Protein AF-A0AAV7K7S3-F1 (afdb_monomer_lite)

InterPro domains:
  IPR000192 Aminotransferase class V domain [PF00266] (40-159)
  IPR015421 Pyridoxal phosphate-dependent transferase, major domain [G3DSA:3.40.640.10] (51-167)
  IPR015424 Pyridoxal phosphate-dependent transferase [SSF53383] (38-154)
  IPR022278 Phosphoserine aminotransferase [PTHR43247] (36-155)

pLDDT: mean 73.62, std 26.6, range [23.86, 97.94]

Structure (mmCIF, N/CA/C/O backbone):
data_AF-A0AAV7K7S3-F1
#
_entry.id   AF-A0AAV7K7S3-F1
#
loop_
_atom_site.group_PDB
_atom_site.id
_atom_site.type_symbol
_atom_site.label_atom_id
_atom_site.label_alt_id
_atom_site.label_comp_id
_atom_site.label_asym_id
_atom_site.label_entity_id
_atom_site.label_seq_id
_atom_site.pdbx_PDB_ins_code
_atom_site.Cartn_x
_atom_site.Cartn_y
_atom_site.Cartn_z
_atom_site.occupancy
_atom_site.B_iso_or_equiv
_atom_site.auth_seq_id
_atom_site.auth_comp_id
_atom_site.auth_asym_id
_atom_site.auth_atom_id
_atom_site.pdbx_PDB_model_num
ATOM 1 N N . MET A 1 1 ? -2.311 -4.860 -52.197 1.00 30.02 1 MET A N 1
ATOM 2 C CA . MET A 1 1 ? -1.260 -3.848 -52.418 1.00 30.02 1 MET A CA 1
ATOM 3 C C . MET A 1 1 ? -1.910 -2.500 -52.158 1.00 30.02 1 MET A C 1
ATOM 5 O O . MET A 1 1 ? -2.857 -2.177 -52.853 1.00 30.02 1 MET A O 1
ATOM 9 N N . THR A 1 2 ? -1.487 -1.844 -51.077 1.00 29.75 2 THR A N 1
ATOM 10 C CA . THR A 1 2 ? -1.784 -0.453 -50.681 1.00 29.75 2 THR A CA 1
ATOM 11 C C . THR A 1 2 ? -3.257 -0.015 -50.657 1.00 29.75 2 THR A C 1
ATOM 13 O O . THR A 1 2 ? -3.821 0.340 -51.684 1.00 29.75 2 THR A O 1
ATOM 16 N N . LEU A 1 3 ? -3.839 0.100 -49.458 1.00 23.86 3 LEU A N 1
ATOM 17 C CA . LEU A 1 3 ? -4.908 1.070 -49.215 1.00 23.86 3 LEU A CA 1
ATOM 18 C C . LEU A 1 3 ? -4.499 1.974 -48.049 1.00 23.86 3 LEU A C 1
ATOM 20 O O . LEU A 1 3 ? -4.398 1.541 -46.904 1.00 23.86 3 LEU A O 1
ATOM 24 N N . PHE A 1 4 ? -4.222 3.231 -48.392 1.00 33.62 4 PHE A N 1
ATOM 25 C CA . PHE A 1 4 ? -4.277 4.367 -47.485 1.00 33.62 4 PHE A CA 1
ATOM 26 C C . PHE A 1 4 ? -5.702 4.458 -46.923 1.00 33.62 4 PHE A C 1
ATOM 28 O O . PHE A 1 4 ? -6.653 4.546 -47.697 1.00 33.62 4 PHE A O 1
ATOM 35 N N . ALA A 1 5 ? -5.844 4.479 -45.600 1.00 28.92 5 ALA A N 1
ATOM 36 C CA . ALA A 1 5 ? -7.056 4.935 -44.933 1.00 28.92 5 ALA A CA 1
ATOM 37 C C . ALA A 1 5 ? -6.681 6.051 -43.949 1.00 28.92 5 ALA A C 1
ATOM 39 O O . ALA A 1 5 ? -5.742 5.941 -43.163 1.00 28.92 5 ALA A O 1
ATOM 40 N N . ASN A 1 6 ? -7.395 7.155 -44.123 1.00 26.86 6 ASN A N 1
ATOM 41 C CA . ASN A 1 6 ? -7.236 8.486 -43.563 1.00 26.86 6 ASN A CA 1
ATOM 42 C C . 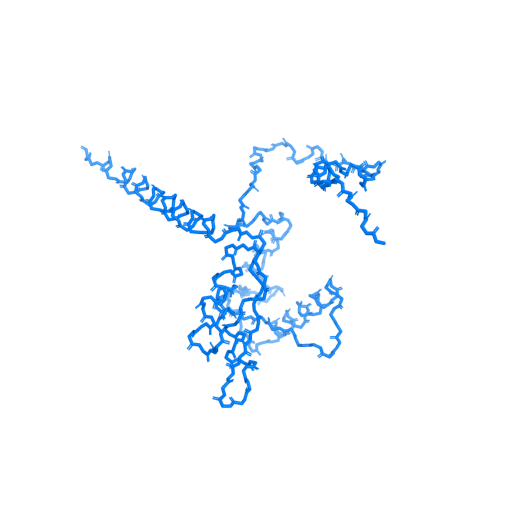ASN A 1 6 ? -7.095 8.547 -42.032 1.00 26.86 6 ASN A C 1
ATOM 44 O O . ASN A 1 6 ? -7.873 7.964 -41.284 1.00 26.86 6 ASN A O 1
ATOM 48 N N . LEU A 1 7 ? -6.177 9.403 -41.578 1.00 30.98 7 LEU A N 1
ATOM 49 C CA . LEU A 1 7 ? -5.911 9.799 -40.186 1.00 30.98 7 LEU A CA 1
ATOM 50 C C . LEU A 1 7 ? -7.001 10.710 -39.571 1.00 30.98 7 LEU A C 1
ATOM 52 O O . LEU A 1 7 ? -6.709 11.565 -38.736 1.00 30.98 7 LEU A O 1
ATOM 56 N N . THR A 1 8 ? -8.264 10.546 -39.961 1.00 31.08 8 THR A N 1
ATOM 57 C CA . THR A 1 8 ? -9.378 11.390 -39.486 1.00 31.08 8 THR A CA 1
ATOM 58 C C . THR A 1 8 ? -10.335 10.663 -38.533 1.00 31.08 8 THR A C 1
ATOM 60 O O . THR A 1 8 ? -11.070 11.328 -37.813 1.00 31.08 8 THR A O 1
ATOM 63 N N . GLU A 1 9 ? -10.264 9.332 -38.415 1.00 34.19 9 GLU A N 1
ATOM 64 C CA . GLU A 1 9 ? -11.184 8.549 -37.562 1.00 34.19 9 GLU A CA 1
ATOM 65 C C . GLU A 1 9 ? -10.732 8.366 -36.099 1.00 34.19 9 GLU A C 1
ATOM 67 O O . GLU A 1 9 ? -11.470 7.825 -35.283 1.00 34.19 9 GLU A O 1
ATOM 72 N N . ILE A 1 10 ? -9.560 8.873 -35.700 1.00 35.69 10 ILE A N 1
ATOM 73 C CA . ILE A 1 10 ? -9.069 8.743 -34.308 1.00 35.69 10 ILE A CA 1
ATOM 74 C C . ILE A 1 10 ? -9.461 9.958 -33.435 1.00 35.69 10 ILE A C 1
ATOM 76 O O . ILE A 1 10 ? -9.184 10.000 -32.238 1.00 35.69 10 ILE A O 1
ATOM 80 N N . ARG A 1 11 ? -10.159 10.958 -33.993 1.00 30.16 11 ARG A N 1
ATOM 81 C CA . ARG A 1 11 ? -10.491 12.203 -33.276 1.00 30.16 11 ARG A CA 1
ATOM 82 C C . ARG A 1 11 ? -11.848 12.242 -32.566 1.00 30.16 11 ARG A C 1
ATOM 84 O O . ARG A 1 11 ? -12.052 13.163 -31.782 1.00 30.16 11 ARG A O 1
ATOM 91 N N . GLU A 1 12 ? -12.720 11.249 -32.736 1.00 30.48 12 GLU A N 1
ATOM 92 C CA . GLU A 1 12 ? -14.018 11.210 -32.031 1.00 30.48 12 GLU A CA 1
ATOM 93 C C . GLU A 1 12 ? -14.074 10.246 -30.834 1.00 30.48 12 GLU A C 1
ATOM 95 O O . GLU A 1 12 ? -14.977 10.342 -30.005 1.00 30.48 12 GLU A O 1
ATOM 100 N N . TYR A 1 13 ? -13.065 9.394 -30.635 1.00 32.03 13 TYR A N 1
ATOM 101 C CA . TYR A 1 13 ? -13.095 8.390 -29.562 1.00 32.03 13 TYR A CA 1
ATOM 102 C C . TYR A 1 13 ? -12.765 8.924 -28.153 1.00 32.03 13 TYR A C 1
ATOM 104 O O . TYR A 1 13 ? -12.825 8.174 -27.181 1.00 32.03 13 TYR A O 1
ATOM 112 N N . ILE A 1 14 ? -12.422 10.213 -28.019 1.00 35.16 14 ILE A N 1
ATOM 113 C CA . ILE A 1 14 ? -12.027 10.832 -26.737 1.00 35.16 14 ILE A CA 1
ATOM 114 C C . ILE A 1 14 ? -13.106 11.776 -26.167 1.00 35.16 14 ILE A C 1
ATOM 116 O O . ILE A 1 14 ? -12.984 12.186 -25.018 1.00 35.16 14 ILE A O 1
ATOM 120 N N . PHE A 1 15 ? -14.203 12.073 -26.884 1.00 35.09 15 PHE A N 1
ATOM 121 C CA . PHE A 1 15 ? -15.193 13.050 -26.385 1.00 35.09 15 PHE A CA 1
ATOM 122 C C . PHE A 1 15 ? -16.681 12.690 -26.447 1.00 35.09 15 PHE A C 1
ATOM 124 O O . PHE A 1 15 ? -17.475 13.447 -25.894 1.00 35.09 15 PHE A O 1
ATOM 131 N N . CYS A 1 16 ? -17.106 11.556 -27.003 1.00 30.73 16 CYS A N 1
ATOM 132 C CA . CYS A 1 16 ? -18.522 11.178 -26.948 1.00 30.73 16 CYS A CA 1
ATOM 133 C C . CYS A 1 16 ? -18.705 9.670 -26.798 1.00 30.73 16 CYS A C 1
ATOM 135 O O . CYS A 1 16 ? -18.775 8.936 -27.775 1.00 30.73 16 CYS A O 1
ATOM 137 N N . ASN A 1 17 ? -18.861 9.211 -25.556 1.00 26.33 17 ASN A N 1
ATOM 138 C CA . ASN A 1 17 ? -19.619 7.991 -25.300 1.00 26.33 17 ASN A CA 1
ATOM 139 C C . ASN A 1 17 ? -20.585 8.224 -24.125 1.00 26.33 17 ASN A C 1
ATOM 141 O O . ASN A 1 17 ? -20.289 7.869 -22.983 1.00 26.33 17 ASN A O 1
ATOM 145 N N . PRO A 1 18 ? -21.739 8.872 -24.373 1.00 39.25 18 PRO A N 1
ATOM 146 C CA . PRO A 1 18 ? -22.813 8.994 -23.401 1.00 39.25 18 PRO A CA 1
ATOM 147 C C . PRO A 1 18 ? -23.640 7.701 -23.418 1.00 39.25 18 PRO A C 1
ATOM 149 O O . PRO A 1 18 ? -24.806 7.707 -23.796 1.00 39.25 18 PRO A O 1
ATOM 152 N N . ILE A 1 19 ? -23.038 6.561 -23.070 1.00 35.28 19 ILE A N 1
ATOM 153 C CA . ILE A 1 19 ? -23.761 5.285 -22.959 1.00 35.28 19 ILE A CA 1
ATOM 154 C C . ILE A 1 19 ? -23.307 4.541 -21.699 1.00 35.28 19 ILE A C 1
ATOM 156 O O . ILE A 1 19 ? -22.801 3.429 -21.732 1.00 35.28 19 ILE A O 1
ATOM 160 N N . TYR A 1 20 ? -23.558 5.159 -20.549 1.00 33.59 20 TYR A N 1
ATOM 161 C CA . TYR A 1 20 ? -24.224 4.438 -19.471 1.00 33.59 20 TYR A CA 1
ATOM 162 C C . TYR A 1 20 ? -25.562 5.139 -19.286 1.00 33.59 20 TYR A C 1
ATOM 164 O O . TYR A 1 20 ? -25.610 6.318 -18.937 1.00 33.59 20 TYR A O 1
ATOM 172 N N . LYS A 1 21 ? -26.657 4.435 -19.583 1.00 31.83 21 LYS A N 1
ATOM 173 C CA . LYS A 1 21 ? -28.009 4.866 -19.226 1.00 31.83 21 LYS A CA 1
ATOM 174 C C . LYS A 1 21 ? -28.057 5.065 -17.707 1.00 31.83 21 LYS A C 1
ATOM 176 O O . LYS A 1 21 ? -28.339 4.136 -16.959 1.00 31.83 21 LYS A O 1
ATOM 181 N N . LEU A 1 22 ? -27.835 6.297 -17.263 1.00 36.84 22 LEU A N 1
ATOM 182 C CA . LEU A 1 22 ? -28.200 6.815 -15.943 1.00 36.84 22 LEU A CA 1
ATOM 183 C C . LEU A 1 22 ? -29.723 7.013 -15.865 1.00 36.84 22 LEU A C 1
ATOM 185 O O . LEU A 1 22 ? -30.203 8.047 -15.421 1.00 36.84 22 LEU A O 1
ATOM 189 N N . SER A 1 23 ? -30.510 6.059 -16.366 1.00 35.44 23 SER A N 1
ATOM 190 C CA . SER A 1 23 ? -31.962 6.219 -16.463 1.00 35.44 23 SER A CA 1
ATOM 191 C C . SER A 1 23 ? -32.724 5.615 -15.290 1.00 35.44 23 SER A C 1
ATOM 193 O O . SER A 1 23 ? -33.936 5.587 -15.373 1.00 35.44 23 SER A O 1
ATOM 195 N N . ASN A 1 24 ? -32.053 5.131 -14.236 1.00 33.75 24 ASN A N 1
ATOM 196 C CA . ASN A 1 24 ? -32.696 4.651 -12.999 1.00 33.75 24 ASN A CA 1
ATOM 197 C C . ASN A 1 24 ? -31.789 4.757 -11.753 1.00 33.75 24 ASN A C 1
ATOM 199 O O . ASN A 1 24 ? -32.000 4.049 -10.770 1.00 33.75 24 ASN A O 1
ATOM 203 N N . PHE A 1 25 ? -30.781 5.638 -11.753 1.00 34.75 25 PHE A N 1
ATOM 204 C CA . PHE A 1 25 ? -30.228 6.088 -10.476 1.00 34.75 25 PHE A CA 1
ATOM 205 C C . PHE A 1 25 ? -31.220 7.119 -9.950 1.00 34.75 25 PHE A C 1
ATOM 207 O O . PHE A 1 25 ? -31.173 8.284 -10.342 1.00 34.75 25 PHE A O 1
ATOM 214 N N . ASN A 1 26 ? -32.172 6.673 -9.128 1.00 33.88 26 ASN A N 1
ATOM 215 C CA . ASN A 1 26 ? -32.933 7.588 -8.293 1.00 33.88 26 ASN A CA 1
ATOM 216 C C . ASN A 1 26 ? -31.907 8.325 -7.429 1.00 33.88 26 ASN A C 1
ATOM 218 O O . ASN A 1 26 ? -31.464 7.828 -6.396 1.00 33.88 26 ASN A O 1
ATOM 222 N N . LEU A 1 27 ? -31.505 9.510 -7.886 1.00 41.34 27 LEU A N 1
ATOM 223 C CA . LEU A 1 27 ? -30.877 10.545 -7.081 1.00 41.34 27 LEU A CA 1
ATOM 224 C C . LEU A 1 27 ? -31.935 11.075 -6.107 1.00 41.34 27 LEU A C 1
ATOM 226 O O . LEU A 1 27 ? -32.256 12.257 -6.081 1.00 41.34 27 LEU A O 1
ATOM 230 N N . GLU A 1 28 ? -32.435 10.197 -5.243 1.00 38.25 28 GLU A N 1
ATOM 231 C CA . GLU A 1 28 ? -32.792 10.586 -3.891 1.00 38.25 28 GLU A CA 1
ATOM 232 C C . GLU A 1 28 ? -31.472 10.805 -3.146 1.00 38.25 28 GLU A C 1
ATOM 234 O O . GLU A 1 28 ? -31.117 10.099 -2.204 1.00 38.25 28 GLU A O 1
ATOM 239 N N . ILE A 1 29 ? -30.716 11.824 -3.578 1.00 46.25 29 ILE A N 1
ATOM 240 C CA . ILE A 1 29 ? -29.910 12.576 -2.625 1.00 46.25 29 ILE A CA 1
ATOM 241 C C . ILE A 1 29 ? -30.961 13.107 -1.668 1.00 46.25 29 ILE A C 1
ATOM 243 O O . ILE A 1 29 ? -31.694 14.048 -1.977 1.00 46.25 29 ILE A O 1
ATOM 247 N N . THR A 1 30 ? -31.141 12.389 -0.566 1.00 39.91 30 THR A N 1
ATOM 248 C CA . THR A 1 30 ? -32.094 12.738 0.471 1.00 39.91 30 THR A CA 1
ATOM 249 C C . THR A 1 30 ? -31.832 14.201 0.791 1.00 39.91 30 THR A C 1
ATOM 251 O O . THR A 1 30 ? -30.727 14.569 1.188 1.00 39.91 30 THR A O 1
ATOM 254 N N . GLN A 1 31 ? -32.841 15.055 0.592 1.00 44.16 31 GLN A N 1
ATOM 255 C CA . GLN A 1 31 ? -32.764 16.510 0.803 1.00 44.16 31 GLN A CA 1
ATOM 256 C C . GLN A 1 31 ? -32.184 16.892 2.183 1.00 44.16 31 GLN A C 1
ATOM 258 O O . GLN A 1 31 ? -31.730 18.013 2.395 1.00 44.16 31 GLN A O 1
ATOM 263 N N . LYS A 1 32 ? -32.136 15.925 3.105 1.00 44.03 32 LYS A N 1
ATOM 264 C CA . LYS A 1 32 ? -31.479 15.959 4.409 1.00 44.03 32 LYS A CA 1
ATOM 265 C C . LYS A 1 32 ? -29.970 16.260 4.371 1.00 44.03 32 LYS A C 1
ATOM 267 O O . LYS A 1 32 ? -29.460 16.757 5.369 1.00 44.03 32 LYS A O 1
ATOM 272 N N . GLU A 1 33 ? -29.247 16.008 3.275 1.00 48.75 33 GLU A N 1
ATOM 273 C CA . GLU A 1 33 ? -27.814 16.354 3.189 1.00 48.75 33 GLU A CA 1
ATOM 274 C C . GLU A 1 33 ? -27.542 17.802 2.752 1.00 48.75 33 GLU A C 1
ATOM 276 O O . GLU A 1 33 ? -26.439 18.300 2.966 1.00 48.75 33 GLU A O 1
ATOM 281 N N . MET A 1 34 ? -28.522 18.520 2.197 1.00 48.12 34 MET A N 1
ATOM 282 C CA . MET A 1 34 ? -28.334 19.892 1.693 1.00 48.12 34 MET A CA 1
ATOM 283 C C . MET A 1 34 ? -28.499 20.989 2.759 1.00 48.12 34 MET A C 1
ATOM 285 O O . MET A 1 34 ? -28.395 22.169 2.439 1.00 48.12 34 MET A O 1
ATOM 289 N N . SER A 1 35 ? -28.732 20.640 4.029 1.00 47.72 35 SER A N 1
ATOM 290 C CA . SER A 1 35 ? -28.961 21.623 5.103 1.00 47.72 35 SER A CA 1
ATOM 291 C C . SER A 1 35 ? -27.681 22.143 5.778 1.00 47.72 35 SER A C 1
ATOM 293 O O . SER A 1 35 ? -27.757 22.814 6.805 1.00 47.72 35 SER A O 1
ATOM 295 N N . GLY A 1 36 ? -26.502 21.826 5.239 1.00 57.88 36 GLY A N 1
ATOM 296 C CA . GLY A 1 36 ? -25.206 22.316 5.708 1.00 57.88 36 GLY A CA 1
ATOM 297 C C . GLY A 1 36 ? -24.346 22.771 4.534 1.00 57.88 36 GLY A C 1
ATOM 298 O O . GLY A 1 36 ? -24.539 22.317 3.410 1.00 57.88 36 GLY A O 1
ATOM 299 N N . ASN A 1 37 ? -23.398 23.673 4.790 1.00 63.72 37 ASN A N 1
ATOM 300 C CA . ASN A 1 37 ? -22.480 24.226 3.790 1.00 63.72 37 ASN A CA 1
ATOM 301 C C . ASN A 1 37 ? -21.474 23.140 3.325 1.00 63.72 37 ASN A C 1
ATOM 303 O O . ASN A 1 37 ? -20.302 23.142 3.700 1.00 63.72 37 ASN A O 1
ATOM 307 N N . ASN A 1 38 ? -21.958 22.140 2.584 1.00 69.81 38 ASN A N 1
ATOM 308 C CA . ASN A 1 38 ? -21.198 20.964 2.171 1.00 69.81 38 ASN A CA 1
ATOM 309 C C . ASN A 1 38 ? -20.226 21.332 1.047 1.00 69.81 38 ASN A C 1
ATOM 311 O O . ASN A 1 38 ? -20.581 21.372 -0.129 1.00 69.81 38 ASN A O 1
ATOM 315 N N . ILE A 1 39 ? -18.970 21.571 1.418 1.00 84.75 39 ILE A N 1
ATOM 316 C CA . ILE A 1 39 ? -17.881 21.800 0.468 1.00 84.75 39 ILE A CA 1
ATOM 317 C C . ILE A 1 39 ? -17.610 20.503 -0.308 1.00 84.75 39 ILE A C 1
ATOM 319 O O . ILE A 1 39 ? -17.360 19.443 0.277 1.00 84.75 39 ILE A O 1
ATOM 323 N N . ILE A 1 40 ? -17.627 20.583 -1.639 1.00 88.19 40 ILE A N 1
ATOM 324 C CA . ILE A 1 40 ? -17.250 19.462 -2.504 1.00 88.19 40 ILE A CA 1
ATOM 325 C C . ILE A 1 40 ? -15.725 19.451 -2.650 1.00 88.19 40 ILE A C 1
ATOM 327 O O . ILE A 1 40 ? -15.130 20.378 -3.194 1.00 88.19 40 ILE A O 1
ATOM 331 N N . ASN A 1 41 ? -15.087 18.392 -2.152 1.00 89.81 41 ASN A N 1
ATOM 332 C CA . ASN A 1 41 ? -13.643 18.202 -2.255 1.00 89.81 41 ASN A CA 1
ATOM 333 C C . ASN A 1 41 ? -13.278 17.469 -3.562 1.00 89.81 41 ASN A C 1
ATOM 335 O O . ASN A 1 41 ? -13.486 16.261 -3.661 1.00 89.81 41 ASN A O 1
ATOM 339 N N . PHE A 1 42 ? -12.696 18.197 -4.523 1.00 92.81 42 PHE A N 1
ATOM 340 C CA . PHE A 1 42 ? -12.173 17.679 -5.802 1.00 92.81 42 PHE A CA 1
ATOM 341 C C . PHE A 1 42 ? -10.663 17.369 -5.775 1.00 92.81 42 PHE A C 1
ATOM 343 O O . PHE A 1 42 ? -10.019 17.297 -6.821 1.00 92.81 42 PHE A O 1
ATOM 350 N N . SER A 1 43 ? -10.064 17.233 -4.590 1.00 93.62 43 SER A N 1
ATOM 351 C CA . SER A 1 43 ? -8.635 16.945 -4.450 1.00 93.62 43 SER A CA 1
ATOM 352 C C . SER A 1 43 ? -8.240 15.644 -5.174 1.00 93.62 43 SER A C 1
ATOM 354 O O . SER A 1 43 ? -8.874 14.606 -4.954 1.00 93.62 43 SER A O 1
ATOM 356 N N . PRO A 1 44 ? -7.156 15.652 -5.978 1.00 89.75 44 PRO A N 1
ATOM 357 C CA . PRO A 1 44 ? -6.652 14.459 -6.663 1.00 89.75 44 PRO A CA 1
ATOM 358 C C . PRO A 1 44 ? -5.925 13.486 -5.718 1.00 89.75 44 PRO A C 1
ATOM 360 O O . PRO A 1 44 ? -5.546 12.393 -6.132 1.00 89.75 44 PRO A O 1
ATOM 363 N N . GLY A 1 45 ? -5.692 13.888 -4.466 1.00 89.44 45 GLY A N 1
ATOM 364 C CA . GLY A 1 45 ? -4.967 13.112 -3.468 1.00 89.44 45 GLY A CA 1
ATOM 365 C C . GLY A 1 45 ? -4.395 14.023 -2.374 1.00 89.44 45 GLY A C 1
ATOM 366 O O . GLY A 1 45 ? -3.600 14.903 -2.706 1.00 89.44 45 GLY A O 1
ATOM 367 N N . PRO A 1 46 ? -4.754 13.833 -1.088 1.00 92.69 46 PRO A N 1
ATOM 368 C CA . PRO A 1 46 ? -5.717 12.858 -0.558 1.00 92.69 46 PRO A CA 1
ATOM 369 C C . PRO A 1 46 ? -7.150 13.118 -1.052 1.00 92.69 46 PRO A C 1
ATOM 371 O O . PRO A 1 46 ? -7.546 14.274 -1.202 1.00 92.69 46 PRO A O 1
ATOM 374 N N . SER A 1 47 ? -7.913 12.055 -1.311 1.00 92.12 47 SER A N 1
ATOM 375 C CA . SER A 1 47 ? -9.291 12.126 -1.828 1.00 92.12 47 SER A CA 1
ATOM 376 C C . SER A 1 47 ? -10.335 12.261 -0.710 1.00 92.12 47 SER A C 1
ATOM 378 O O . SER A 1 47 ? -10.042 12.024 0.462 1.00 92.12 47 SER A O 1
ATOM 380 N N . LYS A 1 48 ? -11.572 12.639 -1.068 1.00 92.50 48 LYS A N 1
ATOM 381 C CA . LYS A 1 48 ? -12.707 12.694 -0.131 1.00 92.50 48 LYS A CA 1
ATOM 382 C C . LYS A 1 48 ? -13.012 11.297 0.426 1.00 92.50 48 LYS A C 1
ATOM 384 O O . LYS A 1 48 ? -13.181 10.354 -0.339 1.00 92.50 48 LYS A O 1
ATOM 389 N N . ILE A 1 49 ? -13.131 11.197 1.747 1.00 91.94 49 ILE A N 1
ATOM 390 C CA . ILE A 1 49 ? -13.569 9.986 2.454 1.00 91.94 49 ILE A CA 1
ATOM 391 C C . ILE A 1 49 ? -15.089 10.058 2.660 1.00 91.94 49 ILE A C 1
ATOM 393 O O . ILE A 1 49 ? -15.637 11.146 2.868 1.00 91.94 49 ILE A O 1
ATOM 397 N N . ALA A 1 50 ? -15.773 8.916 2.574 1.00 91.38 50 ALA A N 1
ATOM 398 C CA . ALA A 1 50 ? -17.206 8.819 2.835 1.00 91.38 50 ALA A CA 1
ATOM 399 C C . ALA A 1 50 ? -17.533 9.131 4.311 1.00 91.38 50 ALA A C 1
ATOM 401 O O . ALA A 1 50 ? -16.724 8.902 5.213 1.00 91.38 50 ALA A O 1
ATOM 402 N N . LYS A 1 51 ? -18.698 9.736 4.560 1.00 90.56 51 LYS A N 1
ATOM 403 C CA . LYS A 1 51 ? -19.042 10.285 5.882 1.00 90.56 51 LYS A CA 1
ATOM 404 C C . LYS A 1 51 ? -19.229 9.193 6.938 1.00 90.56 51 LYS A C 1
ATOM 406 O O . LYS A 1 51 ? -18.750 9.346 8.056 1.00 90.56 51 LYS A O 1
ATOM 411 N N . ASP A 1 52 ? -19.867 8.099 6.555 1.00 93.88 52 ASP A N 1
ATOM 412 C CA . ASP A 1 52 ? -20.037 6.884 7.353 1.00 93.88 52 ASP A CA 1
ATOM 413 C C . ASP A 1 52 ? -18.692 6.287 7.800 1.00 93.88 52 ASP A C 1
ATOM 415 O O . ASP A 1 52 ? -18.530 5.927 8.964 1.00 93.88 52 ASP A O 1
ATOM 419 N N . VAL A 1 53 ? -17.686 6.274 6.921 1.00 94.31 53 VAL A N 1
ATOM 420 C CA . VAL A 1 53 ? -16.323 5.840 7.267 1.00 94.31 53 VAL A CA 1
ATOM 421 C C . VAL A 1 53 ? -15.704 6.772 8.309 1.00 94.31 53 VAL A C 1
ATOM 423 O O . VAL A 1 53 ? -15.117 6.301 9.280 1.00 94.31 53 VAL A O 1
ATOM 426 N N . LEU A 1 54 ? -15.859 8.093 8.159 1.00 94.12 54 LEU A N 1
ATOM 427 C CA . LEU A 1 54 ? -15.358 9.056 9.148 1.00 94.12 54 LEU A CA 1
ATOM 428 C C . LEU A 1 54 ? -16.039 8.889 10.513 1.00 94.12 54 LEU A C 1
ATOM 430 O O . LEU A 1 54 ? -15.380 9.018 11.544 1.00 94.12 54 LEU A O 1
ATOM 434 N N . GLU A 1 55 ? -17.340 8.610 10.533 1.00 94.38 55 GLU A N 1
ATOM 435 C CA . GLU A 1 55 ? -18.090 8.332 11.762 1.00 94.38 55 GLU A CA 1
ATOM 436 C C . GLU A 1 55 ? -17.616 7.032 12.426 1.00 94.38 55 GLU A C 1
ATOM 438 O O . GLU A 1 55 ? -17.325 7.034 13.623 1.00 94.38 55 GLU A O 1
ATOM 443 N N . ALA A 1 56 ? -17.421 5.963 11.651 1.00 92.38 56 ALA A N 1
ATOM 444 C CA . ALA A 1 56 ? -16.856 4.710 12.148 1.00 92.38 56 ALA A CA 1
ATOM 445 C C . ALA A 1 56 ? -15.433 4.894 12.708 1.00 92.38 56 ALA A C 1
ATOM 447 O O . ALA A 1 56 ? -15.108 4.349 13.765 1.00 92.38 56 ALA A O 1
ATOM 448 N N . CYS A 1 57 ? -14.591 5.704 12.054 1.00 94.31 57 CYS A N 1
ATOM 449 C CA . CYS A 1 57 ? -13.254 6.027 12.553 1.00 94.31 57 CYS A CA 1
ATOM 450 C C . CYS A 1 57 ? -13.297 6.749 13.904 1.00 94.31 57 CYS A C 1
ATOM 452 O O . CYS A 1 57 ? -12.495 6.418 14.772 1.00 94.31 57 CYS A O 1
ATOM 454 N N . LYS A 1 58 ? -14.224 7.697 14.107 1.00 95.50 58 LYS A N 1
ATOM 455 C CA . LYS A 1 58 ? -14.387 8.380 15.405 1.00 95.50 58 LYS A CA 1
ATOM 456 C C . LYS A 1 58 ? -14.714 7.381 16.512 1.00 95.50 58 LYS A C 1
ATOM 458 O O . LYS A 1 58 ? -14.015 7.340 17.516 1.00 95.50 58 LYS A O 1
ATOM 463 N N . VAL A 1 59 ? -15.698 6.510 16.275 1.00 95.69 59 VAL A N 1
ATOM 464 C CA . VAL A 1 59 ? -16.070 5.453 17.229 1.00 95.69 59 VAL A CA 1
ATOM 465 C C . VAL A 1 59 ? -14.880 4.539 17.534 1.00 95.69 59 VAL A C 1
ATOM 467 O O . VAL A 1 59 ? -14.632 4.222 18.692 1.00 95.69 59 VAL A O 1
ATOM 470 N N . GLY A 1 60 ? -14.114 4.138 16.515 1.00 93.19 60 GLY A N 1
ATOM 471 C CA . GLY A 1 60 ? -12.936 3.286 16.695 1.00 93.19 60 GLY A CA 1
ATOM 472 C C . GLY A 1 60 ? -11.764 3.968 17.409 1.00 93.19 60 GLY A C 1
ATOM 473 O O . GLY A 1 60 ? -10.998 3.295 18.097 1.00 93.19 60 GLY A O 1
ATOM 474 N N . ILE A 1 61 ? -11.615 5.287 17.266 1.00 96.38 61 ILE A N 1
ATOM 475 C CA . ILE A 1 61 ? -10.633 6.068 18.028 1.00 96.38 61 ILE A CA 1
ATOM 476 C C . ILE A 1 61 ? -11.029 6.122 19.505 1.00 96.38 61 ILE A C 1
ATOM 478 O O . ILE A 1 61 ? -10.144 5.983 20.344 1.00 96.38 61 ILE A O 1
ATOM 482 N N . ASP A 1 62 ? -12.317 6.274 19.812 1.00 95.62 62 ASP A N 1
ATOM 483 C CA . ASP A 1 62 ? -12.797 6.400 21.191 1.00 95.62 62 ASP A CA 1
ATOM 484 C C . ASP A 1 62 ? -12.869 5.045 21.919 1.00 95.62 62 ASP A C 1
ATOM 486 O O . ASP A 1 62 ? -12.435 4.924 23.063 1.00 95.62 62 ASP A O 1
ATOM 490 N N . ASN A 1 63 ? -13.431 4.015 21.279 1.00 94.50 63 ASN A N 1
ATOM 491 C CA . ASN A 1 63 ? -13.568 2.673 21.847 1.00 94.50 63 ASN A CA 1
ATOM 492 C C . ASN A 1 63 ? -13.649 1.612 20.740 1.00 94.50 63 ASN A C 1
ATOM 494 O O . ASN A 1 63 ? -14.729 1.245 20.257 1.00 94.50 63 ASN A O 1
ATOM 498 N N . PHE A 1 64 ? -12.496 1.077 20.350 1.00 93.38 64 PHE A N 1
ATOM 499 C CA . PHE A 1 64 ? -12.408 0.092 19.285 1.00 93.38 64 PHE A CA 1
ATOM 500 C C . PHE A 1 64 ? -13.066 -1.230 19.689 1.00 93.38 64 PHE A C 1
ATOM 502 O O . PHE A 1 64 ? -12.600 -1.916 20.601 1.00 93.38 64 PHE A O 1
ATOM 509 N N . LEU A 1 65 ? -14.143 -1.599 18.989 1.00 88.25 65 LEU A N 1
ATOM 510 C CA . LEU A 1 65 ? -14.884 -2.856 19.169 1.00 88.25 65 LEU A CA 1
ATOM 511 C C . LEU A 1 65 ? -15.287 -3.147 20.629 1.00 88.25 65 LEU A C 1
ATOM 513 O O . LEU A 1 65 ? -15.312 -4.302 21.051 1.00 88.25 65 LEU A O 1
ATOM 517 N N . GLY A 1 66 ? -15.581 -2.106 21.414 1.00 89.50 66 GLY A N 1
ATOM 518 C CA . GLY A 1 66 ? -15.985 -2.262 22.814 1.00 89.50 66 GLY A CA 1
ATOM 519 C C . GLY A 1 66 ? -14.854 -2.685 23.760 1.00 89.50 66 GLY A C 1
ATOM 520 O O . GLY A 1 66 ? -15.133 -3.072 24.891 1.00 89.50 66 GLY A O 1
ATOM 521 N N . SER A 1 67 ? -13.593 -2.624 23.322 1.00 90.62 67 SER A N 1
ATOM 522 C CA . SER A 1 67 ? -12.424 -3.014 24.125 1.00 90.62 67 SER A CA 1
ATOM 523 C C . SER A 1 67 ? -12.092 -2.046 25.267 1.00 90.62 67 SER A C 1
ATOM 525 O O . SER A 1 67 ? -11.305 -2.388 26.148 1.00 90.62 67 SER A O 1
ATOM 527 N N . GLY A 1 68 ? -12.667 -0.842 25.249 1.00 93.62 68 GLY A N 1
ATOM 528 C CA . GLY A 1 68 ? -12.300 0.265 26.130 1.00 93.62 68 GLY A CA 1
ATOM 529 C C . GLY A 1 68 ? -10.981 0.943 25.748 1.00 93.62 68 GLY A C 1
ATOM 530 O O . GLY A 1 68 ? -10.507 1.784 26.504 1.00 93.62 68 GLY A O 1
ATOM 531 N N . LEU A 1 69 ? -10.389 0.574 24.607 1.00 93.50 69 LEU A N 1
ATOM 532 C CA . LEU A 1 69 ? -9.126 1.104 24.099 1.00 93.50 69 LEU A CA 1
ATOM 533 C C . LEU A 1 69 ? -9.327 1.749 22.729 1.00 93.50 69 LEU A C 1
ATOM 535 O O . LEU A 1 69 ? -10.178 1.317 21.942 1.00 93.50 69 LEU A O 1
ATOM 539 N N . SER A 1 70 ? -8.490 2.729 22.407 1.00 96.00 70 SER A N 1
ATOM 540 C CA . SER A 1 70 ? -8.411 3.282 21.062 1.00 96.00 70 SER A CA 1
ATOM 541 C C . SER A 1 70 ? -7.840 2.262 20.079 1.00 96.00 70 SER A C 1
ATOM 543 O O . SER A 1 70 ? -6.931 1.492 20.402 1.00 96.00 70 SER A O 1
ATOM 545 N N . VAL A 1 71 ? -8.274 2.315 18.816 1.00 94.81 71 VAL A N 1
ATOM 546 C CA . VAL A 1 71 ? -7.644 1.549 17.723 1.00 94.81 71 VAL A CA 1
ATOM 547 C C . VAL A 1 71 ? -6.151 1.873 17.557 1.00 94.81 71 VAL A C 1
ATOM 549 O O . VAL A 1 71 ? -5.396 1.078 17.005 1.00 94.81 71 VAL A O 1
ATOM 552 N N . MET A 1 72 ? -5.697 3.028 18.044 1.00 95.50 72 MET A N 1
ATOM 553 C CA . MET A 1 72 ? -4.278 3.398 18.026 1.00 95.50 72 MET A CA 1
ATOM 554 C C . MET A 1 72 ? -3.464 2.724 19.142 1.00 95.50 72 MET A C 1
ATOM 556 O O . MET A 1 72 ? -2.238 2.690 19.066 1.00 95.50 72 MET A O 1
ATOM 560 N N . GLU A 1 73 ? -4.126 2.178 20.163 1.00 96.19 73 GLU A N 1
ATOM 561 C CA . GLU A 1 73 ? -3.504 1.579 21.350 1.00 96.19 73 GLU A CA 1
ATOM 562 C C . GLU A 1 73 ? -3.513 0.044 21.306 1.00 96.19 73 GLU A C 1
ATOM 564 O O . GLU A 1 73 ? -2.768 -0.611 22.042 1.00 96.19 73 GLU A O 1
ATOM 569 N N . ILE A 1 74 ? -4.337 -0.559 20.439 1.00 94.31 74 ILE A N 1
ATOM 570 C CA . ILE A 1 74 ? -4.399 -2.017 20.320 1.00 94.31 74 ILE A CA 1
ATOM 571 C C . ILE A 1 74 ? -3.078 -2.597 19.804 1.00 94.31 74 ILE A C 1
ATOM 573 O O . ILE A 1 74 ? -2.443 -2.106 18.870 1.00 94.31 74 ILE A O 1
ATOM 577 N N . SER A 1 75 ? -2.672 -3.724 20.384 1.00 95.31 75 SER A N 1
ATOM 578 C CA . SER A 1 75 ? -1.492 -4.440 19.906 1.00 95.31 75 SER A CA 1
ATOM 579 C C . SER A 1 75 ? -1.745 -5.069 18.535 1.00 95.31 75 SER A C 1
ATOM 581 O O . SER A 1 75 ? -2.692 -5.839 18.373 1.00 95.31 75 SER A O 1
ATOM 583 N N . HIS A 1 76 ? -0.814 -4.877 17.596 1.00 94.31 76 HIS A N 1
ATOM 584 C CA . HIS A 1 76 ? -0.803 -5.574 16.301 1.00 94.31 76 HIS A CA 1
ATOM 585 C C . HIS A 1 76 ? -0.654 -7.106 16.415 1.00 94.31 76 HIS A C 1
ATOM 587 O O . HIS A 1 76 ? -0.847 -7.830 15.446 1.00 94.31 76 HIS A O 1
ATOM 593 N N . ARG A 1 77 ? -0.294 -7.628 17.595 1.00 94.88 77 ARG A N 1
ATOM 594 C CA . ARG A 1 77 ? -0.243 -9.077 17.873 1.00 94.88 77 ARG A CA 1
ATOM 595 C C . ARG A 1 77 ? -1.476 -9.574 18.631 1.00 94.88 77 ARG A C 1
ATOM 597 O O . ARG A 1 77 ? -1.588 -10.764 18.909 1.00 94.88 77 ARG A O 1
ATOM 604 N N . GLY A 1 78 ? -2.372 -8.666 19.017 1.00 93.94 78 GLY A N 1
ATOM 605 C CA . GLY A 1 78 ? -3.575 -8.970 19.780 1.00 93.94 78 GLY A CA 1
ATOM 606 C C . GLY A 1 78 ? -4.699 -9.535 18.913 1.00 93.94 78 GLY A C 1
ATOM 607 O O . GLY A 1 78 ? -4.726 -9.359 17.695 1.00 93.94 78 GLY A O 1
ATOM 608 N N . LYS A 1 79 ? -5.674 -10.181 19.564 1.00 93.38 79 LYS A N 1
ATOM 609 C CA . LYS A 1 79 ? -6.828 -10.801 18.891 1.00 93.38 79 LYS A CA 1
ATOM 610 C C . LYS A 1 79 ? -7.658 -9.791 18.091 1.00 93.38 79 LYS A C 1
ATOM 612 O O . LYS A 1 79 ? -8.042 -10.099 16.970 1.00 93.38 79 LYS A O 1
ATOM 617 N N . HIS A 1 80 ? -7.870 -8.588 18.634 1.00 91.69 80 HIS A N 1
ATOM 618 C CA . HIS A 1 80 ? -8.610 -7.520 17.954 1.00 91.69 80 HIS A CA 1
ATOM 619 C C . HIS A 1 80 ? -7.967 -7.131 16.616 1.00 91.69 80 HIS A C 1
ATOM 621 O O . HIS A 1 80 ? -8.655 -7.079 15.601 1.00 91.69 80 HIS A O 1
ATOM 627 N N . TYR A 1 81 ? -6.645 -6.928 16.585 1.00 93.56 81 TYR A N 1
ATOM 628 C CA . TYR A 1 81 ? -5.946 -6.617 15.338 1.00 93.56 81 TYR A CA 1
ATOM 629 C C . TYR A 1 81 ? -5.910 -7.812 14.381 1.00 93.56 81 TYR A C 1
ATOM 631 O O . TYR A 1 81 ? -6.139 -7.645 13.188 1.00 93.56 81 TYR A O 1
ATOM 639 N N . ALA A 1 82 ? -5.653 -9.025 14.882 1.00 94.25 82 ALA A N 1
ATOM 640 C CA . ALA A 1 82 ? -5.623 -10.223 14.043 1.00 94.25 82 ALA A CA 1
ATOM 641 C C . ALA A 1 82 ? -6.962 -10.444 13.316 1.00 94.25 82 ALA A C 1
ATOM 643 O O . ALA A 1 82 ? -6.973 -10.782 12.131 1.00 94.25 82 ALA A O 1
ATOM 644 N N . GLN A 1 83 ? -8.080 -10.209 14.011 1.00 94.00 83 GLN A N 1
ATOM 645 C CA . GLN A 1 83 ? -9.414 -10.232 13.420 1.00 94.00 83 GLN A CA 1
ATOM 646 C C . GLN A 1 83 ? -9.588 -9.119 12.377 1.00 94.00 83 GLN A C 1
ATOM 648 O O . GLN A 1 83 ? -9.919 -9.427 11.233 1.00 94.00 83 GLN A O 1
ATOM 653 N N . LEU A 1 84 ? -9.283 -7.863 12.733 1.00 93.69 84 LEU A N 1
ATOM 654 C CA . LEU A 1 84 ? -9.360 -6.715 11.820 1.00 93.69 84 LEU A CA 1
ATOM 655 C C . LEU A 1 84 ? -8.567 -6.956 10.527 1.00 93.69 84 LEU A C 1
ATOM 657 O O . LEU A 1 84 ? -9.079 -6.734 9.432 1.00 93.69 84 LEU A O 1
ATOM 661 N N . ASN A 1 85 ? -7.330 -7.439 10.638 1.00 95.69 85 ASN A N 1
ATOM 662 C CA . ASN A 1 85 ? -6.466 -7.704 9.492 1.00 95.69 85 ASN A CA 1
ATOM 663 C C . ASN A 1 85 ? -7.039 -8.811 8.592 1.00 95.69 85 ASN A C 1
ATOM 665 O O . ASN A 1 85 ? -7.054 -8.660 7.372 1.00 95.69 85 ASN A O 1
ATOM 669 N N . LYS A 1 86 ? -7.560 -9.897 9.180 1.00 96.75 86 LYS A N 1
ATOM 670 C CA . LYS A 1 86 ? -8.184 -11.000 8.431 1.00 96.75 86 LYS A CA 1
ATOM 671 C C . LYS A 1 86 ? -9.448 -10.549 7.694 1.00 96.75 86 LYS A C 1
ATOM 673 O O . LYS A 1 86 ? -9.644 -10.912 6.537 1.00 96.75 86 LYS A O 1
ATOM 678 N N . GLU A 1 87 ? -10.302 -9.774 8.356 1.00 96.94 87 GLU A N 1
ATOM 679 C CA . GLU A 1 87 ? -11.528 -9.234 7.760 1.00 96.94 87 GLU A CA 1
ATOM 680 C C . GLU A 1 87 ? -11.211 -8.232 6.645 1.00 96.94 87 GLU A C 1
ATOM 682 O O . GLU A 1 87 ? -11.813 -8.297 5.574 1.00 96.94 87 GLU A O 1
ATOM 687 N N . THR A 1 88 ? -10.210 -7.371 6.852 1.00 96.94 88 THR A N 1
ATOM 688 C CA . THR A 1 88 ? -9.753 -6.405 5.841 1.00 96.94 88 THR A CA 1
ATOM 689 C C . THR A 1 88 ? -9.171 -7.115 4.619 1.00 96.94 88 THR A C 1
ATOM 691 O O . THR A 1 88 ? -9.531 -6.779 3.492 1.00 96.94 88 THR A O 1
ATOM 694 N N . GLU A 1 89 ? -8.315 -8.129 4.810 1.00 97.81 89 GLU A N 1
ATOM 695 C CA . GLU A 1 89 ? -7.795 -8.936 3.697 1.00 97.81 89 GLU A CA 1
ATOM 696 C C . GLU A 1 89 ? -8.936 -9.589 2.914 1.00 97.81 89 GLU A C 1
ATOM 698 O O . GLU A 1 89 ? -8.964 -9.503 1.685 1.00 97.81 89 GLU A O 1
ATOM 703 N N . LYS A 1 90 ? -9.893 -10.210 3.616 1.00 97.88 90 LYS A N 1
ATOM 704 C CA . LYS A 1 90 ? -11.047 -10.845 2.978 1.00 97.88 90 LYS A CA 1
ATOM 705 C C . LYS A 1 90 ? -11.846 -9.834 2.154 1.00 97.88 90 LYS A C 1
ATOM 707 O O . LYS A 1 90 ? -12.134 -10.107 0.997 1.00 97.88 90 LYS A O 1
ATOM 712 N N . MET A 1 91 ? -12.147 -8.662 2.710 1.00 97.81 91 MET A N 1
ATOM 713 C CA . MET A 1 91 ? -12.903 -7.623 2.008 1.00 97.81 91 MET A CA 1
ATOM 714 C C . MET A 1 91 ? -12.183 -7.141 0.743 1.00 97.81 91 MET A C 1
ATOM 716 O O . MET A 1 91 ? -12.815 -6.991 -0.298 1.00 97.81 91 MET A O 1
ATOM 720 N N . VAL A 1 92 ? -10.860 -6.948 0.802 1.00 97.75 92 VAL A N 1
ATOM 721 C CA . VAL A 1 92 ? -10.063 -6.590 -0.383 1.00 97.75 92 VAL A CA 1
ATOM 722 C C . VAL A 1 92 ? -10.133 -7.691 -1.440 1.00 97.75 92 VAL A C 1
ATOM 724 O O . VAL A 1 92 ? -10.322 -7.385 -2.616 1.00 97.75 92 VAL A O 1
ATOM 727 N N . ARG A 1 93 ? -10.012 -8.962 -1.038 1.00 97.94 93 ARG A N 1
ATOM 728 C CA . ARG A 1 93 ? -10.132 -10.098 -1.962 1.00 97.94 93 ARG A CA 1
ATOM 729 C C . ARG A 1 93 ? -11.511 -10.180 -2.600 1.00 97.94 93 ARG A C 1
ATOM 731 O O . ARG A 1 93 ? -11.575 -10.398 -3.802 1.00 97.94 93 ARG A O 1
ATOM 738 N N . ASP A 1 94 ? -12.571 -9.985 -1.820 1.00 97.56 94 ASP A N 1
ATOM 739 C CA . ASP A 1 94 ? -13.951 -10.041 -2.303 1.00 97.56 94 ASP A CA 1
ATOM 740 C C . ASP A 1 94 ? -14.226 -8.910 -3.313 1.00 97.56 94 ASP A C 1
ATOM 742 O O . ASP A 1 94 ? -14.738 -9.166 -4.396 1.00 97.56 94 ASP A O 1
ATOM 746 N N . VAL A 1 95 ? -13.852 -7.665 -2.987 1.00 97.69 95 VAL A N 1
ATOM 747 C CA . VAL A 1 95 ? -14.118 -6.483 -3.834 1.00 97.69 95 VAL A CA 1
ATOM 748 C C . VAL A 1 95 ? -13.312 -6.504 -5.133 1.00 97.69 95 VAL A C 1
ATOM 750 O O . VAL A 1 95 ? -13.797 -6.053 -6.166 1.00 97.69 95 VAL A O 1
ATOM 753 N N . MET A 1 96 ? -12.072 -6.991 -5.076 1.00 97.56 96 MET A N 1
ATOM 754 C CA . MET A 1 96 ? -11.153 -7.013 -6.218 1.00 97.56 96 MET A CA 1
ATOM 755 C C . MET A 1 96 ? -11.112 -8.374 -6.928 1.00 97.56 96 MET A C 1
ATOM 757 O O . MET A 1 96 ? -10.295 -8.550 -7.829 1.00 97.56 96 MET A O 1
ATOM 761 N N . GLU A 1 97 ? -11.940 -9.332 -6.495 1.00 97.56 97 GLU A N 1
ATOM 762 C CA . GLU A 1 97 ? -12.022 -10.703 -7.022 1.00 97.56 97 GLU A CA 1
ATOM 763 C C . GLU A 1 97 ? -10.650 -11.409 -7.108 1.00 97.56 97 GLU A C 1
ATOM 765 O O . GLU A 1 97 ? -10.290 -12.030 -8.109 1.00 97.56 97 GLU A O 1
ATOM 770 N N . ILE A 1 98 ? -9.837 -11.297 -6.051 1.00 96.56 98 ILE A N 1
ATOM 771 C CA . ILE A 1 98 ? -8.447 -11.787 -6.053 1.00 96.56 98 ILE A CA 1
ATOM 772 C C . ILE A 1 98 ? -8.405 -13.306 -5.810 1.00 96.56 98 ILE A C 1
ATOM 774 O O . ILE A 1 98 ? -8.799 -13.747 -4.725 1.00 96.56 98 ILE A O 1
ATOM 778 N N . PRO A 1 99 ? -7.829 -14.112 -6.725 1.00 96.19 99 PRO A N 1
ATOM 779 C CA . PRO A 1 99 ? -7.753 -15.559 -6.552 1.00 96.19 99 PRO A CA 1
ATOM 780 C C . PRO A 1 99 ? -6.719 -15.993 -5.494 1.00 96.19 99 PRO A C 1
ATOM 782 O O . PRO A 1 99 ? -5.789 -15.260 -5.132 1.00 96.19 99 PRO A O 1
ATOM 785 N N . ASP A 1 100 ? -6.858 -17.227 -5.002 1.00 96.44 100 ASP A N 1
ATOM 786 C CA . ASP A 1 100 ? -6.069 -17.767 -3.879 1.00 96.44 100 ASP A CA 1
ATOM 787 C C . ASP A 1 100 ? -4.569 -17.924 -4.176 1.00 96.44 100 ASP A C 1
ATOM 789 O O . ASP A 1 100 ? -3.741 -17.971 -3.260 1.00 96.44 100 ASP A O 1
ATOM 793 N N . ASN A 1 101 ? -4.188 -17.966 -5.455 1.00 97.75 101 ASN A N 1
ATOM 794 C CA . ASN A 1 101 ? -2.792 -18.038 -5.885 1.00 97.75 101 ASN A CA 1
ATOM 795 C C . ASN A 1 101 ? -2.050 -16.688 -5.800 1.00 97.75 101 ASN A C 1
ATOM 797 O O . ASN A 1 101 ? -0.857 -16.642 -6.102 1.00 97.75 101 ASN A O 1
ATOM 801 N N . TYR A 1 102 ? -2.710 -15.614 -5.354 1.00 97.69 102 TYR A N 1
ATOM 802 C CA . TYR A 1 102 ? -2.090 -14.318 -5.066 1.00 97.69 102 TYR A CA 1
ATOM 803 C C . TYR A 1 102 ? -2.043 -14.029 -3.563 1.00 97.69 102 TYR A C 1
ATOM 805 O O . TYR A 1 102 ? -2.905 -14.442 -2.780 1.00 97.69 102 TYR A O 1
ATOM 813 N N . LYS A 1 103 ? -1.022 -13.275 -3.145 1.00 96.31 103 LYS A N 1
ATOM 814 C CA . LYS A 1 103 ? -0.878 -12.772 -1.773 1.00 96.31 103 LYS A CA 1
ATOM 815 C C . LYS A 1 103 ? -1.292 -11.304 -1.700 1.00 96.31 103 LYS A C 1
ATOM 817 O O . LYS A 1 103 ? -0.936 -10.523 -2.577 1.00 96.31 103 LYS A O 1
ATOM 822 N N . VAL A 1 104 ? -2.014 -10.947 -0.640 1.00 96.69 104 VAL A N 1
ATOM 823 C CA . VAL A 1 104 ? -2.398 -9.567 -0.314 1.00 96.69 104 VAL A CA 1
ATOM 824 C C . VAL A 1 104 ? -1.480 -9.075 0.799 1.00 96.69 104 VAL A C 1
ATOM 826 O O . VAL A 1 104 ? -1.292 -9.768 1.796 1.00 96.69 104 VAL A O 1
ATOM 829 N N . LEU A 1 105 ? -0.876 -7.902 0.614 1.00 95.88 105 LEU A N 1
ATOM 830 C CA . LEU A 1 105 ? 0.075 -7.315 1.556 1.00 95.88 105 LEU A CA 1
ATOM 831 C C . LEU A 1 105 ? -0.346 -5.882 1.895 1.00 95.88 105 LEU A C 1
ATOM 833 O O . LEU A 1 105 ? -0.550 -5.068 0.997 1.00 95.88 105 LEU A O 1
ATOM 837 N N . PHE A 1 106 ? -0.408 -5.563 3.189 1.00 96.06 106 PHE A N 1
ATOM 838 C CA . PHE A 1 106 ? -0.587 -4.200 3.692 1.00 96.06 106 PHE A CA 1
ATOM 839 C C . PHE A 1 106 ? 0.767 -3.665 4.160 1.00 96.06 106 PHE A C 1
ATOM 841 O O . PHE A 1 106 ? 1.308 -4.121 5.166 1.00 96.06 106 PHE A O 1
ATOM 848 N N . ILE A 1 107 ? 1.342 -2.728 3.406 1.00 95.31 107 ILE A N 1
ATOM 849 C CA . ILE A 1 107 ? 2.712 -2.244 3.617 1.00 95.31 107 ILE A CA 1
ATOM 850 C C . ILE A 1 107 ? 2.778 -0.719 3.652 1.00 95.31 107 ILE A C 1
ATOM 852 O O . ILE A 1 107 ? 2.068 -0.019 2.929 1.00 95.31 107 ILE A O 1
ATOM 856 N N . SER A 1 108 ? 3.673 -0.198 4.488 1.00 94.88 108 SER A N 1
ATOM 857 C CA . SER A 1 108 ? 4.002 1.227 4.546 1.00 94.88 108 SER A CA 1
ATOM 858 C C . SER A 1 108 ? 4.889 1.661 3.370 1.00 94.88 108 SER A C 1
ATOM 860 O O . SER A 1 108 ? 5.495 0.839 2.687 1.00 94.88 108 SER A O 1
ATOM 862 N N . GLY A 1 109 ? 5.019 2.975 3.161 1.00 92.31 109 GLY A N 1
ATOM 863 C CA . GLY A 1 109 ? 5.902 3.560 2.136 1.00 92.31 109 GLY A CA 1
ATOM 864 C C . GLY A 1 109 ? 5.185 4.054 0.875 1.00 92.31 109 GLY A C 1
ATOM 865 O O . GLY A 1 109 ? 5.809 4.684 0.021 1.00 92.31 109 GLY A O 1
ATOM 866 N N . GLY A 1 110 ? 3.870 3.828 0.778 1.00 94.06 110 GLY A N 1
ATOM 867 C CA . GLY A 1 110 ? 3.028 4.318 -0.316 1.00 94.06 110 GLY A CA 1
ATOM 868 C C . GLY A 1 110 ? 3.424 3.774 -1.694 1.00 94.06 110 GLY A C 1
ATOM 869 O O . GLY A 1 110 ? 4.310 2.930 -1.820 1.00 94.06 110 GLY A O 1
ATOM 870 N N . GLY A 1 111 ? 2.778 4.284 -2.750 1.00 92.31 111 GLY A N 1
ATOM 871 C CA . GLY A 1 111 ? 3.040 3.836 -4.125 1.00 92.31 111 GLY A CA 1
ATOM 872 C C . GLY A 1 111 ? 4.491 4.057 -4.568 1.00 92.31 111 GLY A C 1
ATOM 873 O O . GLY A 1 111 ? 5.086 3.184 -5.189 1.00 92.31 111 GLY A O 1
ATOM 874 N N . THR A 1 112 ? 5.098 5.182 -4.172 1.00 93.88 112 THR A N 1
ATOM 875 C CA . THR A 1 112 ? 6.490 5.503 -4.523 1.00 93.88 112 THR A CA 1
ATOM 876 C C . THR A 1 112 ? 7.493 4.542 -3.887 1.00 93.88 112 THR A C 1
ATOM 878 O O . THR A 1 112 ? 8.452 4.162 -4.550 1.00 93.88 112 THR A O 1
ATOM 881 N N . GLY A 1 113 ? 7.281 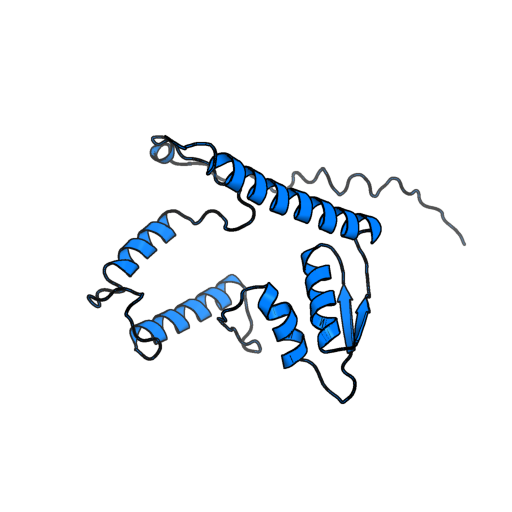4.106 -2.637 1.00 95.12 113 GLY A N 1
ATOM 882 C CA . GLY A 1 113 ? 8.152 3.106 -2.008 1.00 95.12 113 GLY A CA 1
ATOM 883 C C . GLY A 1 113 ? 8.170 1.786 -2.784 1.00 95.12 113 GLY A C 1
ATOM 884 O O . GLY A 1 113 ? 9.209 1.137 -2.898 1.00 95.12 113 GLY A O 1
ATOM 885 N N . GLN A 1 114 ? 7.047 1.433 -3.415 1.00 96.88 114 GLN A N 1
ATOM 886 C CA . GLN A 1 114 ? 6.949 0.215 -4.218 1.00 96.88 114 GLN A CA 1
ATOM 887 C C . GLN A 1 114 ? 7.638 0.316 -5.581 1.00 96.88 114 GLN A C 1
ATOM 889 O O . GLN A 1 114 ? 7.948 -0.720 -6.163 1.00 96.88 114 GLN A O 1
ATOM 894 N N . PHE A 1 115 ? 7.982 1.516 -6.061 1.00 97.25 115 PHE A N 1
ATOM 895 C CA . PHE A 1 115 ? 8.821 1.652 -7.258 1.00 97.25 115 PHE A CA 1
ATOM 896 C C . PHE A 1 115 ? 10.203 1.007 -7.068 1.00 97.25 115 PHE A C 1
ATOM 898 O O . PHE A 1 115 ? 10.739 0.442 -8.015 1.00 97.25 115 PHE A O 1
ATOM 905 N N . ALA A 1 116 ? 10.741 1.031 -5.843 1.00 95.50 116 ALA A N 1
ATOM 906 C CA . ALA A 1 116 ? 11.937 0.278 -5.463 1.00 95.50 116 ALA A CA 1
ATOM 907 C C . ALA A 1 116 ? 11.602 -1.143 -4.971 1.00 95.50 116 ALA A C 1
ATOM 909 O O . ALA A 1 116 ? 12.343 -2.088 -5.239 1.00 95.50 116 ALA A O 1
ATOM 910 N N . GLY A 1 117 ? 10.473 -1.314 -4.274 1.00 95.44 117 GLY A N 1
ATOM 911 C CA . GLY A 1 117 ? 10.047 -2.611 -3.739 1.00 95.44 117 GLY A CA 1
ATOM 912 C C . GLY A 1 117 ? 9.876 -3.691 -4.812 1.00 95.44 117 GLY A C 1
ATOM 913 O O . GLY A 1 117 ? 10.351 -4.811 -4.632 1.00 95.44 117 GLY A O 1
ATOM 914 N N . VAL A 1 118 ? 9.257 -3.360 -5.948 1.00 95.38 118 VAL A N 1
ATOM 915 C CA . VAL A 1 118 ? 9.024 -4.3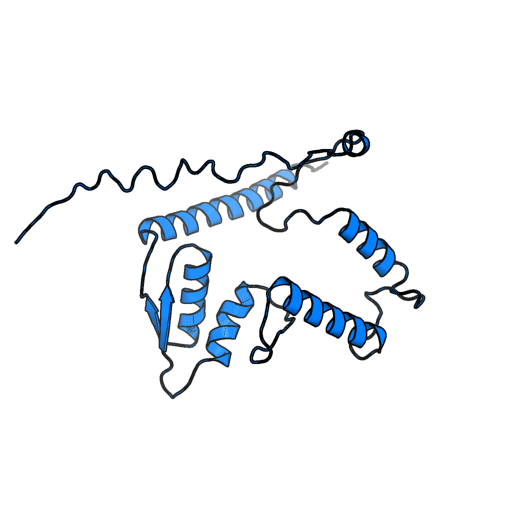08 -7.049 1.00 95.38 118 VAL A CA 1
ATOM 916 C C . VAL A 1 118 ? 10.329 -4.883 -7.621 1.00 95.38 118 VAL A C 1
ATOM 918 O O . VAL A 1 118 ? 10.476 -6.107 -7.588 1.00 95.38 118 VAL A O 1
ATOM 921 N N . PRO A 1 119 ? 11.299 -4.082 -8.112 1.00 94.31 119 PRO A N 1
ATOM 922 C CA . PRO A 1 119 ? 12.544 -4.639 -8.632 1.00 94.31 119 PRO A CA 1
ATOM 923 C C . PRO A 1 119 ? 13.305 -5.424 -7.556 1.00 94.31 119 PRO A C 1
ATOM 925 O O . PRO A 1 119 ? 13.695 -6.559 -7.805 1.00 94.31 119 PRO A O 1
ATOM 928 N N . LEU A 1 120 ? 13.438 -4.908 -6.331 1.00 94.31 120 LEU A N 1
ATOM 929 C CA . LEU A 1 120 ? 14.183 -5.598 -5.267 1.00 94.31 120 LEU A CA 1
ATOM 930 C C . LEU A 1 120 ? 13.650 -6.998 -4.922 1.00 94.31 120 LEU A C 1
ATOM 932 O O . LEU A 1 120 ? 14.428 -7.841 -4.488 1.00 94.31 120 LEU A O 1
ATOM 936 N N . ASN A 1 121 ? 12.358 -7.259 -5.132 1.00 94.50 121 ASN A N 1
ATOM 937 C CA . ASN A 1 121 ? 11.755 -8.563 -4.841 1.00 94.50 121 ASN A CA 1
ATOM 938 C C . ASN A 1 121 ? 11.632 -9.481 -6.068 1.00 94.50 121 ASN A C 1
ATOM 940 O O . ASN A 1 121 ? 11.566 -10.699 -5.906 1.00 94.50 121 ASN A O 1
ATOM 944 N N . LEU A 1 122 ? 11.561 -8.927 -7.283 1.00 92.62 122 LEU A N 1
ATOM 945 C CA . LEU A 1 122 ? 11.283 -9.702 -8.501 1.00 92.62 122 LEU A CA 1
ATOM 946 C C . LEU A 1 122 ? 12.494 -9.902 -9.417 1.00 92.62 122 LEU A C 1
ATOM 948 O O . LEU A 1 122 ? 12.439 -10.753 -10.307 1.00 92.62 122 LEU A O 1
ATOM 952 N N . MET A 1 123 ? 13.576 -9.145 -9.226 1.00 89.44 123 MET A N 1
ATOM 953 C CA . MET A 1 123 ? 14.814 -9.337 -9.980 1.00 89.44 123 MET A CA 1
ATOM 954 C C . MET A 1 123 ? 15.362 -10.756 -9.798 1.00 89.44 123 MET A C 1
ATOM 956 O O . MET A 1 123 ? 15.406 -11.289 -8.691 1.00 89.44 123 MET A O 1
ATOM 960 N N . ARG A 1 124 ? 15.804 -11.369 -10.899 1.00 84.62 124 ARG A N 1
ATOM 961 C CA . ARG A 1 124 ? 16.419 -12.702 -10.913 1.00 84.62 124 ARG A CA 1
ATOM 962 C C . ARG A 1 124 ? 17.637 -12.717 -11.832 1.00 84.62 124 ARG A C 1
ATOM 964 O O . ARG A 1 124 ? 17.629 -12.063 -12.874 1.00 84.62 124 ARG A O 1
ATOM 971 N N . GLY A 1 125 ? 18.629 -13.527 -11.467 1.00 85.69 125 GLY A N 1
ATOM 972 C CA . GLY A 1 125 ? 19.874 -13.703 -12.218 1.00 85.69 125 GLY A CA 1
ATOM 973 C C . GLY A 1 125 ? 20.883 -12.568 -12.021 1.00 85.69 125 GLY A C 1
ATOM 974 O O . GLY A 1 125 ? 20.604 -11.576 -11.353 1.00 85.69 125 GLY A O 1
ATOM 975 N N . ASP A 1 126 ? 22.056 -12.723 -12.632 1.00 83.81 126 ASP A N 1
ATOM 976 C CA . ASP A 1 126 ? 23.215 -11.845 -12.398 1.00 83.81 126 ASP A CA 1
ATOM 977 C C . ASP A 1 126 ? 23.104 -10.476 -13.090 1.00 83.81 126 ASP A C 1
ATOM 979 O O . ASP A 1 126 ? 23.811 -9.532 -12.746 1.00 83.81 126 ASP A O 1
ATOM 983 N N . GLN A 1 127 ? 22.219 -10.354 -14.085 1.00 85.19 127 GLN A N 1
ATOM 984 C CA . GLN A 1 127 ? 21.977 -9.114 -14.826 1.00 85.19 127 GLN A CA 1
ATOM 985 C C . GLN A 1 127 ? 20.477 -8.890 -15.027 1.00 85.19 127 GLN A C 1
ATOM 987 O O . GLN A 1 127 ? 19.965 -9.098 -16.136 1.00 85.19 127 GLN A O 1
ATOM 992 N N . PRO A 1 128 ? 19.754 -8.486 -13.970 1.00 91.31 128 PRO A N 1
ATOM 993 C CA . PRO A 1 128 ? 18.319 -8.299 -14.051 1.00 91.31 128 PRO A CA 1
ATOM 994 C C . PRO A 1 128 ? 17.960 -7.178 -15.032 1.00 91.31 128 PRO A C 1
ATOM 996 O O . PRO A 1 128 ? 18.607 -6.126 -15.099 1.00 91.31 128 PRO A O 1
ATOM 999 N N . LYS A 1 129 ? 16.907 -7.424 -15.811 1.00 94.06 129 LYS A N 1
ATOM 1000 C CA . LYS A 1 129 ? 16.377 -6.533 -16.847 1.00 94.06 129 LYS A CA 1
ATOM 1001 C C . LYS A 1 129 ? 14.858 -6.500 -16.741 1.00 94.06 129 LYS A C 1
ATOM 1003 O O . LYS A 1 129 ? 14.262 -7.520 -16.400 1.00 94.06 129 LYS A O 1
ATOM 1008 N N . ALA A 1 130 ? 14.245 -5.361 -17.043 1.00 94.25 130 ALA A N 1
ATOM 1009 C CA . ALA A 1 130 ? 12.790 -5.243 -17.070 1.00 94.25 130 ALA A CA 1
ATOM 1010 C C . ALA A 1 130 ? 12.320 -4.207 -18.093 1.00 94.25 130 ALA A C 1
ATOM 1012 O O . ALA A 1 130 ? 12.948 -3.158 -18.260 1.00 94.25 130 ALA A O 1
ATOM 1013 N N . ASP A 1 131 ? 11.189 -4.507 -18.726 1.00 94.44 131 ASP A N 1
ATOM 1014 C CA . ASP A 1 131 ? 10.495 -3.608 -19.640 1.00 94.44 131 ASP A CA 1
ATOM 1015 C C . ASP A 1 131 ? 9.505 -2.718 -18.880 1.00 94.44 131 ASP A C 1
ATOM 1017 O O . ASP A 1 131 ? 8.734 -3.188 -18.042 1.00 94.44 131 ASP A O 1
ATOM 1021 N N . TYR A 1 132 ? 9.506 -1.427 -19.200 1.00 93.88 132 TYR A N 1
ATOM 1022 C CA . TYR A 1 132 ? 8.589 -0.431 -18.654 1.00 93.88 132 TYR A CA 1
ATOM 1023 C C . TYR A 1 132 ? 7.775 0.220 -19.772 1.00 93.88 132 TYR A C 1
ATOM 1025 O O . TYR A 1 132 ? 8.302 0.609 -20.817 1.00 93.88 132 TYR A O 1
ATOM 1033 N N . VAL A 1 133 ? 6.477 0.388 -19.523 1.00 93.75 133 VAL A N 1
ATOM 1034 C CA . VAL A 1 133 ? 5.554 1.142 -20.380 1.00 93.75 133 VAL A CA 1
ATOM 1035 C C . VAL A 1 133 ? 5.319 2.510 -19.746 1.00 93.75 133 VAL A C 1
ATOM 1037 O O . VAL A 1 133 ? 4.817 2.600 -18.624 1.00 93.75 133 VAL A O 1
ATOM 1040 N N . ILE A 1 134 ? 5.698 3.583 -20.444 1.00 92.12 134 ILE A N 1
ATOM 1041 C CA . ILE A 1 134 ? 5.616 4.951 -19.928 1.00 92.12 134 ILE A CA 1
ATOM 1042 C C . ILE A 1 134 ? 4.412 5.672 -20.539 1.00 92.12 134 ILE A C 1
ATOM 1044 O O . ILE A 1 134 ? 4.447 6.162 -21.668 1.00 92.12 134 ILE A O 1
ATOM 1048 N N . THR A 1 135 ? 3.352 5.788 -19.743 1.00 90.62 135 THR A N 1
ATOM 1049 C CA . THR A 1 135 ? 2.100 6.467 -20.115 1.00 90.62 135 THR A CA 1
ATOM 1050 C C . THR A 1 135 ? 1.911 7.808 -19.406 1.00 90.62 135 THR A C 1
ATOM 1052 O O . THR A 1 135 ? 1.054 8.589 -19.803 1.00 90.62 135 THR A O 1
ATOM 1055 N N . GLY A 1 136 ? 2.705 8.117 -18.376 1.00 88.44 136 GLY A N 1
ATOM 1056 C CA . GLY A 1 136 ? 2.601 9.376 -17.641 1.00 88.44 136 GLY A CA 1
ATOM 1057 C C . GLY A 1 136 ? 3.670 9.574 -16.570 1.00 88.44 136 GLY A C 1
ATOM 1058 O O . GLY A 1 136 ? 4.690 8.884 -16.522 1.00 88.44 136 GLY A O 1
ATOM 1059 N N . THR A 1 137 ? 3.430 10.539 -15.679 1.00 90.81 137 THR A N 1
ATOM 1060 C CA . THR A 1 137 ? 4.393 10.933 -14.638 1.00 90.81 137 THR A CA 1
ATOM 1061 C C . THR A 1 137 ? 4.730 9.792 -13.676 1.00 90.81 137 THR A C 1
ATOM 1063 O O . THR A 1 137 ? 5.887 9.645 -13.293 1.00 90.81 137 THR A O 1
ATOM 1066 N N . TRP A 1 138 ? 3.752 8.975 -13.276 1.00 92.88 138 TRP A N 1
ATOM 1067 C CA . TRP A 1 138 ? 3.974 7.908 -12.293 1.00 92.88 138 TRP A CA 1
ATOM 1068 C C . TRP A 1 138 ? 4.758 6.729 -12.869 1.00 92.88 138 TRP A C 1
ATOM 1070 O O . TRP A 1 138 ? 5.725 6.298 -12.249 1.00 92.88 138 TRP A O 1
ATOM 1080 N N . SER A 1 139 ? 4.425 6.277 -14.082 1.00 94.12 139 SER A N 1
ATOM 1081 C CA . SER A 1 139 ? 5.185 5.230 -14.778 1.00 94.12 139 SER A CA 1
ATOM 1082 C C . SER A 1 139 ? 6.618 5.674 -15.089 1.00 94.12 139 SER A C 1
ATOM 1084 O O . SER A 1 139 ? 7.549 4.888 -14.951 1.00 94.12 139 SER A O 1
ATOM 1086 N N . ALA A 1 140 ? 6.820 6.953 -15.438 1.00 93.31 140 ALA A N 1
ATOM 1087 C CA . ALA A 1 140 ? 8.156 7.510 -15.655 1.00 93.31 140 ALA A CA 1
ATOM 1088 C C . ALA A 1 140 ? 8.989 7.543 -14.360 1.00 93.31 140 ALA A C 1
ATOM 1090 O O . ALA A 1 140 ? 10.175 7.221 -14.379 1.00 93.31 140 ALA A O 1
ATOM 1091 N N . LYS A 1 141 ? 8.377 7.905 -13.223 1.00 95.38 141 LYS A N 1
ATOM 1092 C CA . LYS A 1 141 ? 9.044 7.859 -11.910 1.00 95.38 141 LYS A CA 1
ATOM 1093 C C . LYS A 1 141 ? 9.387 6.430 -11.492 1.00 95.38 141 LYS A C 1
ATOM 1095 O O . LYS A 1 141 ? 10.472 6.224 -10.962 1.00 95.38 141 LYS A O 1
ATOM 1100 N N . ALA A 1 142 ? 8.500 5.469 -11.751 1.00 96.62 142 ALA A N 1
ATOM 1101 C CA . ALA A 1 142 ? 8.751 4.060 -11.467 1.00 96.62 142 ALA A CA 1
ATOM 1102 C C . ALA A 1 142 ? 9.949 3.523 -12.265 1.00 96.62 142 ALA A C 1
ATOM 1104 O O . ALA A 1 142 ? 10.864 2.956 -11.676 1.00 96.62 142 ALA A O 1
ATOM 1105 N N . ALA A 1 143 ? 9.987 3.786 -13.578 1.00 95.56 143 ALA A N 1
ATOM 1106 C CA . ALA A 1 143 ? 11.108 3.408 -14.439 1.00 95.56 143 ALA A CA 1
ATOM 1107 C C . ALA A 1 143 ? 12.429 4.021 -13.949 1.00 95.56 143 ALA A C 1
ATOM 1109 O O . ALA A 1 143 ? 13.406 3.307 -13.748 1.00 95.56 143 ALA A O 1
ATOM 1110 N N . LYS A 1 144 ? 12.431 5.328 -13.657 1.00 95.50 144 LYS A N 1
ATOM 1111 C CA . LYS A 1 144 ? 13.614 6.030 -13.143 1.00 95.50 144 LYS A CA 1
ATOM 1112 C C . LYS A 1 144 ? 14.115 5.469 -11.809 1.00 95.50 144 LYS A C 1
ATOM 1114 O O . LYS A 1 144 ? 15.316 5.435 -11.568 1.00 95.50 144 LYS A O 1
ATOM 1119 N N . GLU A 1 145 ? 13.214 5.074 -10.914 1.00 97.12 145 GLU A N 1
ATOM 1120 C CA . GLU A 1 145 ? 13.614 4.472 -9.640 1.00 97.12 145 GLU A CA 1
ATOM 1121 C C . GLU A 1 145 ? 14.215 3.073 -9.847 1.00 97.12 145 GLU A C 1
ATOM 1123 O O . GLU A 1 145 ? 15.214 2.734 -9.213 1.00 97.12 145 GLU A O 1
ATOM 1128 N N . ALA A 1 146 ? 13.663 2.291 -10.776 1.00 96.38 146 ALA A N 1
ATOM 1129 C CA . ALA A 1 146 ? 14.127 0.941 -11.082 1.00 96.38 146 ALA A CA 1
ATOM 1130 C C . ALA A 1 146 ? 15.528 0.887 -11.716 1.00 96.38 146 ALA A C 1
ATOM 1132 O O . ALA A 1 146 ? 16.241 -0.094 -11.505 1.00 96.38 146 ALA A O 1
ATOM 1133 N N . GLU A 1 147 ? 15.954 1.943 -12.420 1.00 95.25 147 GLU A N 1
ATOM 1134 C CA . GLU A 1 147 ? 17.307 2.074 -12.996 1.00 95.25 147 GLU A CA 1
ATOM 1135 C C . GLU A 1 147 ? 18.430 1.933 -11.955 1.00 95.25 147 GLU A C 1
ATOM 1137 O O . GLU A 1 147 ? 19.558 1.591 -12.306 1.00 95.25 147 GLU A O 1
ATOM 1142 N N . LYS A 1 148 ? 18.139 2.160 -10.667 1.00 94.75 148 LYS A N 1
ATOM 1143 C CA . LYS A 1 148 ? 19.106 1.962 -9.575 1.00 94.75 148 LYS A CA 1
ATOM 1144 C C . LYS A 1 148 ? 19.418 0.491 -9.299 1.00 94.75 148 LYS A C 1
ATOM 1146 O O . LYS A 1 148 ? 20.427 0.202 -8.663 1.00 94.75 148 LYS A O 1
ATOM 1151 N N . TYR A 1 149 ? 18.535 -0.416 -9.709 1.00 94.00 149 TYR A N 1
ATOM 1152 C CA . TYR A 1 149 ? 18.549 -1.816 -9.283 1.00 94.00 149 TYR A CA 1
ATOM 1153 C C . TYR A 1 149 ? 18.693 -2.789 -10.456 1.00 94.00 149 TYR A C 1
ATOM 1155 O O . TYR A 1 149 ? 19.339 -3.824 -10.316 1.00 94.00 149 TYR A O 1
ATOM 1163 N N . LEU A 1 150 ? 18.120 -2.456 -11.615 1.00 94.62 150 LEU A N 1
ATOM 1164 C CA . LEU A 1 150 ? 18.160 -3.276 -12.824 1.00 94.62 150 LEU A CA 1
ATOM 1165 C C . LEU A 1 150 ? 18.360 -2.429 -14.076 1.00 94.62 150 LEU A C 1
ATOM 1167 O O . LEU A 1 150 ? 18.193 -1.209 -14.071 1.00 94.62 150 LEU A O 1
ATOM 1171 N N . LYS A 1 151 ? 18.657 -3.096 -15.192 1.00 95.00 151 LYS A N 1
ATOM 1172 C CA . LYS A 1 151 ? 18.661 -2.441 -16.499 1.00 95.00 151 LYS A CA 1
ATOM 1173 C C . LYS A 1 151 ? 17.228 -2.296 -17.019 1.00 95.00 151 LYS A C 1
ATOM 1175 O O . LYS A 1 151 ? 16.569 -3.286 -17.337 1.00 95.00 151 LYS A O 1
ATOM 1180 N N . VAL A 1 152 ? 16.771 -1.053 -17.133 1.00 94.31 152 VAL A N 1
ATOM 1181 C CA . VAL A 1 152 ? 15.443 -0.707 -17.650 1.00 94.31 152 VAL A CA 1
ATOM 1182 C C . VAL A 1 152 ? 15.466 -0.623 -19.174 1.00 94.31 152 VAL A C 1
ATOM 1184 O O . VAL A 1 152 ? 16.343 0.011 -19.763 1.00 94.31 152 VAL A O 1
ATOM 1187 N N . PHE A 1 153 ? 14.471 -1.234 -19.805 1.00 92.94 153 PHE A N 1
ATOM 1188 C CA . PHE A 1 153 ? 14.135 -1.035 -21.210 1.00 92.94 153 PHE A CA 1
ATOM 1189 C C . PHE A 1 153 ? 12.766 -0.375 -21.297 1.00 92.94 153 PHE A C 1
ATOM 1191 O O . PHE A 1 153 ? 11.860 -0.688 -20.529 1.00 92.94 153 PHE A O 1
ATOM 1198 N N . ILE A 1 154 ? 12.613 0.573 -22.214 1.00 89.06 154 ILE A N 1
ATOM 1199 C CA . ILE A 1 154 ? 11.359 1.308 -22.362 1.00 89.06 154 ILE A CA 1
ATOM 1200 C C . ILE A 1 154 ? 10.661 0.774 -23.601 1.00 89.06 154 ILE A C 1
ATOM 1202 O O . ILE A 1 154 ? 11.110 1.018 -24.719 1.00 89.06 154 ILE A O 1
ATOM 1206 N N . ALA A 1 155 ? 9.584 0.024 -23.382 1.00 80.50 155 ALA A N 1
ATOM 1207 C CA . ALA A 1 155 ? 8.864 -0.659 -24.448 1.00 80.50 155 ALA A CA 1
ATOM 1208 C C . ALA A 1 155 ? 7.970 0.306 -25.241 1.00 80.50 155 ALA A C 1
ATOM 1210 O O . ALA A 1 155 ? 7.885 0.206 -26.462 1.00 80.50 155 ALA A O 1
ATOM 1211 N N . ILE A 1 156 ? 7.293 1.241 -24.560 1.00 81.56 156 ILE A N 1
ATOM 1212 C CA . ILE A 1 156 ? 6.328 2.170 -25.171 1.00 81.56 156 ILE A CA 1
ATOM 1213 C C . ILE A 1 156 ? 6.363 3.526 -24.455 1.00 81.56 156 ILE A C 1
ATOM 1215 O O . ILE A 1 156 ? 6.405 3.581 -23.224 1.00 81.56 156 ILE A O 1
ATOM 1219 N N . TYR A 1 157 ? 6.246 4.606 -25.236 1.00 72.62 157 TYR A N 1
ATOM 1220 C CA . TYR A 1 157 ? 5.865 5.940 -24.768 1.00 72.62 157 TYR A CA 1
ATOM 1221 C C . TYR A 1 157 ? 4.493 6.315 -25.323 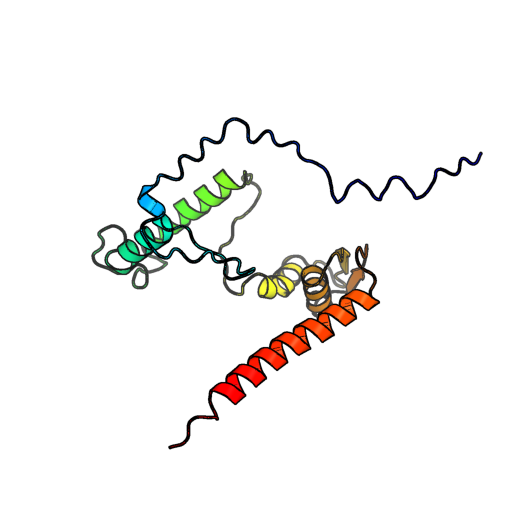1.00 72.62 157 TYR A C 1
ATOM 1223 O O . TYR A 1 157 ? 4.314 6.377 -26.537 1.00 72.62 157 TYR A O 1
ATOM 1231 N N . THR A 1 158 ? 3.534 6.620 -24.452 1.00 69.38 158 THR A N 1
ATOM 1232 C CA . THR A 1 158 ? 2.236 7.184 -24.876 1.00 69.38 158 THR A CA 1
ATOM 1233 C C . THR A 1 158 ? 2.263 8.717 -24.895 1.00 69.38 158 THR A C 1
ATOM 1235 O O . THR A 1 158 ? 1.417 9.347 -25.520 1.00 69.38 158 THR A O 1
ATOM 1238 N N . ILE A 1 159 ? 3.261 9.332 -24.247 1.00 63.38 159 ILE A N 1
ATOM 1239 C CA . ILE A 1 159 ? 3.473 10.784 -24.218 1.00 63.38 159 ILE A CA 1
ATOM 1240 C C . ILE A 1 159 ? 4.863 11.096 -24.796 1.00 63.38 159 ILE A C 1
ATOM 1242 O O . ILE A 1 159 ? 5.837 10.481 -24.355 1.00 63.38 159 ILE A O 1
ATOM 1246 N N . PRO A 1 160 ? 4.996 12.060 -25.731 1.00 62.84 160 PRO A N 1
ATOM 1247 C CA . PRO A 1 160 ? 6.293 12.541 -26.197 1.00 62.84 160 PRO A CA 1
ATOM 1248 C C . PRO A 1 160 ? 7.203 12.941 -25.028 1.00 62.84 160 PRO A C 1
ATOM 1250 O O . PRO A 1 160 ? 6.783 13.671 -24.128 1.00 62.84 160 PRO A O 1
ATOM 1253 N N . GLN A 1 161 ? 8.473 12.526 -25.061 1.00 60.53 161 GLN A N 1
ATOM 1254 C CA . GLN A 1 161 ? 9.442 12.797 -23.989 1.00 60.53 161 GLN A CA 1
ATOM 1255 C C . GLN A 1 161 ? 9.562 14.296 -23.641 1.00 60.53 161 GLN A C 1
ATOM 1257 O O . GLN A 1 161 ? 9.775 14.663 -22.485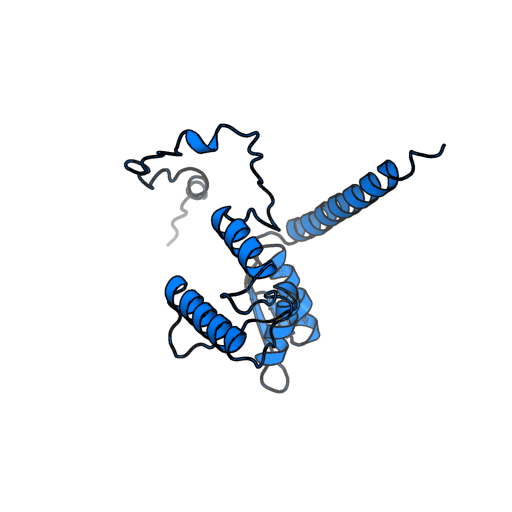 1.00 60.53 161 GLN A O 1
ATOM 1262 N N . SER A 1 162 ? 9.362 15.178 -24.626 1.00 62.19 162 SER A N 1
ATOM 1263 C CA . SER A 1 162 ? 9.335 16.635 -24.446 1.00 62.19 162 SER A CA 1
ATOM 1264 C C . SER A 1 162 ? 8.228 17.109 -23.494 1.00 62.19 162 SER A C 1
ATOM 1266 O O . SER A 1 162 ? 8.467 18.001 -22.680 1.00 62.19 162 SER A O 1
ATOM 1268 N N . LEU A 1 163 ? 7.045 16.486 -23.528 1.00 59.31 163 LEU A N 1
ATOM 1269 C CA . LEU A 1 163 ? 5.914 16.825 -22.658 1.00 59.31 163 LEU A CA 1
ATOM 1270 C C . LEU A 1 163 ? 6.073 16.260 -21.243 1.00 59.31 163 LEU A C 1
ATOM 1272 O O . LEU A 1 163 ? 5.674 16.913 -20.279 1.00 59.31 163 LEU A O 1
ATOM 1276 N N . LEU A 1 164 ? 6.722 15.100 -21.092 1.00 60.28 164 LEU A N 1
ATOM 1277 C CA . LEU A 1 164 ? 7.108 14.582 -19.775 1.00 60.28 164 LEU A CA 1
ATOM 1278 C C . LEU A 1 164 ? 8.036 15.576 -19.065 1.00 60.28 164 LEU A C 1
ATOM 1280 O O . LEU A 1 164 ? 7.775 15.950 -17.920 1.00 60.28 164 LEU A O 1
ATOM 1284 N N . ASN A 1 165 ? 9.059 16.074 -19.765 1.00 59.44 165 ASN A N 1
ATOM 1285 C CA . ASN A 1 165 ? 9.988 17.080 -19.239 1.00 59.44 165 ASN A CA 1
ATOM 1286 C C . ASN A 1 165 ? 9.292 18.414 -18.903 1.00 59.44 165 ASN A C 1
ATOM 1288 O O . ASN A 1 165 ? 9.621 19.034 -17.888 1.00 59.44 165 ASN A O 1
ATOM 1292 N N . LEU A 1 166 ? 8.287 18.823 -19.690 1.00 55.75 166 LEU A N 1
ATOM 1293 C CA . LEU A 1 166 ? 7.452 19.992 -19.388 1.00 55.75 166 LEU A CA 1
ATOM 1294 C C . LEU A 1 166 ? 6.633 19.800 -18.102 1.00 55.75 166 LEU A C 1
ATOM 1296 O O . LEU A 1 166 ? 6.606 20.694 -17.259 1.00 55.75 166 LEU A O 1
ATOM 1300 N N . GLY A 1 167 ? 6.023 18.624 -17.911 1.00 54.28 167 GLY A N 1
ATOM 1301 C CA . GLY A 1 167 ? 5.295 18.276 -16.687 1.00 54.28 167 GLY A CA 1
ATOM 1302 C C . GLY A 1 16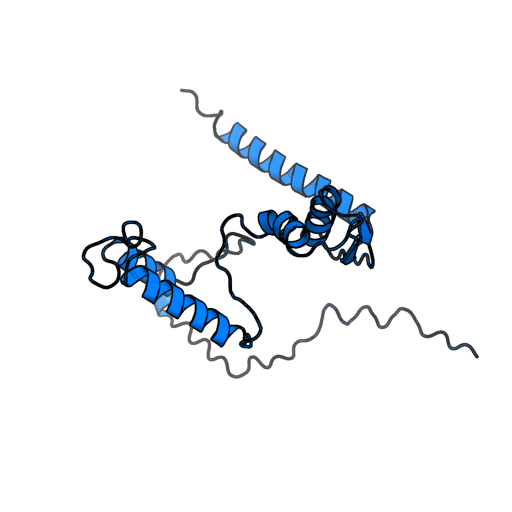7 ? 6.192 18.279 -15.445 1.00 54.28 167 GLY A C 1
ATOM 1303 O O . GLY A 1 167 ? 5.788 18.774 -14.394 1.00 54.28 167 GLY A O 1
ATOM 1304 N N . TYR A 1 168 ? 7.441 17.815 -15.565 1.00 50.22 168 TYR A N 1
ATOM 1305 C CA . TYR A 1 168 ? 8.427 17.903 -14.480 1.00 50.22 168 TYR A CA 1
ATOM 1306 C C . TYR A 1 168 ? 8.793 19.350 -14.118 1.00 50.22 168 TYR A C 1
ATOM 1308 O O . TYR A 1 168 ? 8.994 19.636 -12.936 1.00 50.22 168 TYR A O 1
ATOM 1316 N N . SER A 1 169 ? 8.865 20.253 -15.101 1.00 43.53 169 SER A N 1
ATOM 1317 C CA . SER A 1 169 ? 9.153 21.675 -14.874 1.00 43.53 169 SER A CA 1
ATOM 1318 C C . SER A 1 169 ? 7.949 22.420 -14.290 1.00 43.53 169 SER A C 1
ATOM 1320 O O . SER A 1 169 ? 8.090 23.117 -13.289 1.00 43.53 169 SER A O 1
ATOM 1322 N N . LEU A 1 170 ? 6.749 22.195 -14.836 1.00 40.91 170 LEU A N 1
ATOM 1323 C CA . LEU A 1 170 ? 5.512 22.836 -14.385 1.00 40.91 170 LEU A CA 1
ATOM 1324 C C . LEU A 1 170 ? 5.102 22.361 -12.988 1.00 40.91 170 LEU A C 1
ATOM 1326 O O . LEU A 1 170 ? 4.821 23.192 -12.135 1.00 40.91 170 LEU A O 1
ATOM 1330 N N . VAL A 1 171 ? 5.145 21.058 -12.684 1.00 44.97 171 VAL A N 1
ATOM 1331 C CA . VAL A 1 171 ? 4.828 20.569 -11.327 1.00 44.97 171 VAL A CA 1
ATOM 1332 C C . VAL A 1 171 ? 5.876 21.039 -10.313 1.00 44.97 171 VAL A C 1
ATOM 1334 O O . VAL A 1 171 ? 5.509 21.407 -9.200 1.00 44.97 171 VAL A O 1
ATOM 1337 N N . LYS A 1 172 ? 7.166 21.116 -10.680 1.00 37.31 172 LYS A N 1
ATOM 1338 C CA . LYS A 1 172 ? 8.167 21.770 -9.819 1.00 37.31 172 LYS A CA 1
ATOM 1339 C C . LYS A 1 172 ? 7.859 23.251 -9.632 1.00 37.31 172 LYS A C 1
ATOM 1341 O O . LYS A 1 172 ? 7.921 23.707 -8.500 1.00 37.31 172 LYS A O 1
ATOM 1346 N N . GLN A 1 173 ? 7.497 23.986 -10.683 1.00 37.47 173 GLN A N 1
ATOM 1347 C CA . GLN A 1 173 ? 7.118 25.393 -10.568 1.00 37.47 173 GLN A CA 1
ATOM 1348 C C . GLN A 1 173 ? 5.889 25.568 -9.683 1.00 37.47 173 GLN A C 1
ATOM 1350 O O . GLN A 1 173 ? 5.960 26.379 -8.778 1.00 37.47 173 GLN A O 1
ATOM 1355 N N . TYR A 1 174 ? 4.823 24.781 -9.838 1.00 31.70 174 TYR A N 1
ATOM 1356 C CA . TYR A 1 174 ? 3.622 24.879 -9.002 1.00 31.70 174 TYR A CA 1
ATOM 1357 C C . TYR A 1 174 ? 3.860 24.455 -7.542 1.00 31.70 174 TYR A C 1
ATOM 1359 O O . TYR A 1 174 ? 3.315 25.086 -6.640 1.00 31.70 174 TYR A O 1
ATOM 1367 N N . VAL A 1 175 ? 4.698 23.444 -7.278 1.00 38.34 175 VAL A N 1
ATOM 1368 C CA . VAL A 1 175 ? 5.075 23.036 -5.905 1.00 38.34 175 VAL A CA 1
ATOM 1369 C C . VAL A 1 175 ? 6.040 24.039 -5.256 1.00 38.34 175 VAL A C 1
ATOM 1371 O O . VAL A 1 175 ? 5.972 24.282 -4.052 1.00 38.34 175 VAL A O 1
ATOM 1374 N N . VAL A 1 176 ? 6.930 24.656 -6.037 1.00 39.56 176 VAL A N 1
ATOM 1375 C CA . VAL A 1 176 ? 7.824 25.721 -5.559 1.00 39.56 176 VAL A CA 1
ATOM 1376 C C . VAL A 1 176 ? 7.051 27.025 -5.355 1.00 39.56 176 VAL A C 1
ATOM 1378 O O . VAL A 1 176 ? 7.241 27.668 -4.329 1.00 39.56 176 VAL A O 1
ATOM 1381 N N . LEU A 1 177 ? 6.133 27.385 -6.258 1.00 32.19 177 LEU A N 1
ATOM 1382 C CA . LEU A 1 177 ? 5.254 28.551 -6.133 1.00 32.19 177 LEU A CA 1
ATOM 1383 C C . LEU A 1 177 ? 4.295 28.406 -4.955 1.00 32.19 177 LEU A C 1
ATOM 1385 O O . LEU A 1 177 ? 4.119 29.380 -4.235 1.00 32.19 177 LEU A O 1
ATOM 1389 N N . SER A 1 178 ? 3.732 27.222 -4.695 1.00 33.81 178 SER A N 1
ATOM 1390 C CA . SER A 1 178 ? 2.880 27.019 -3.516 1.00 33.81 178 SER A CA 1
ATOM 1391 C C . SER A 1 178 ? 3.675 27.090 -2.208 1.00 33.81 178 SER A C 1
ATOM 1393 O O . SER A 1 178 ? 3.209 27.716 -1.259 1.00 33.81 178 SER A O 1
ATOM 1395 N N . ARG A 1 179 ? 4.918 26.582 -2.159 1.00 35.50 179 ARG A N 1
ATOM 1396 C CA . ARG A 1 179 ? 5.819 26.802 -1.008 1.00 35.50 179 ARG A CA 1
ATOM 1397 C C . ARG A 1 179 ? 6.238 28.267 -0.839 1.00 35.50 179 ARG A C 1
ATOM 1399 O O . ARG A 1 179 ? 6.296 28.735 0.293 1.00 35.50 179 ARG A O 1
ATOM 1406 N N . LEU A 1 180 ? 6.497 29.000 -1.924 1.00 35.00 180 LEU A N 1
ATOM 1407 C CA . LEU A 1 180 ? 6.849 30.427 -1.874 1.00 35.00 180 LEU A CA 1
ATOM 1408 C C . LEU A 1 180 ? 5.659 31.317 -1.493 1.00 35.00 180 LEU A C 1
ATOM 1410 O O . LEU A 1 180 ? 5.847 32.283 -0.757 1.00 35.00 180 LEU A O 1
ATOM 1414 N N . LEU A 1 181 ? 4.447 30.989 -1.944 1.00 34.66 181 LEU A N 1
ATOM 1415 C CA . LEU A 1 181 ? 3.215 31.689 -1.566 1.00 34.66 181 LEU A CA 1
ATOM 1416 C C . LEU A 1 181 ? 2.872 31.463 -0.091 1.00 34.66 181 LEU A C 1
ATOM 1418 O O . LEU A 1 181 ? 2.554 32.424 0.602 1.00 34.66 181 LEU A O 1
ATOM 1422 N N . VAL A 1 182 ? 3.032 30.240 0.426 1.00 40.16 182 VAL A N 1
ATOM 1423 C CA . VAL A 1 182 ? 2.843 29.963 1.862 1.00 40.16 182 VAL A CA 1
ATOM 1424 C C . VAL A 1 182 ? 3.907 30.673 2.708 1.00 40.16 182 VAL A C 1
ATOM 1426 O O . VAL A 1 182 ? 3.583 31.226 3.755 1.00 40.16 182 VAL A O 1
ATOM 1429 N N . HIS A 1 183 ? 5.158 30.746 2.243 1.00 34.75 183 HIS A N 1
ATOM 1430 C CA . HIS A 1 183 ? 6.211 31.452 2.977 1.00 34.75 183 HIS A CA 1
ATOM 1431 C C . HIS A 1 183 ? 6.052 32.985 2.933 1.00 34.75 183 HIS A C 1
ATOM 1433 O O . HIS A 1 183 ? 6.332 33.649 3.925 1.00 34.75 183 HIS A O 1
ATOM 1439 N N . LYS A 1 184 ? 5.524 33.560 1.840 1.00 33.47 184 LYS A N 1
ATOM 1440 C CA . LYS A 1 184 ? 5.191 34.998 1.775 1.00 33.47 184 LYS A CA 1
ATOM 1441 C C . LYS A 1 184 ? 3.933 35.372 2.562 1.00 33.47 184 LYS A C 1
ATOM 1443 O O . LYS A 1 184 ? 3.890 36.473 3.096 1.00 33.47 184 LYS A O 1
ATOM 1448 N N . CYS A 1 185 ? 2.945 34.483 2.681 1.00 35.75 185 CYS A N 1
ATOM 1449 C CA . CYS A 1 185 ? 1.773 34.729 3.529 1.00 35.75 185 CYS A CA 1
ATOM 1450 C C . CYS A 1 185 ? 2.082 34.637 5.033 1.00 35.75 185 CYS A C 1
ATOM 1452 O O . CYS A 1 185 ? 1.390 35.276 5.816 1.00 35.75 185 CYS A O 1
ATOM 1454 N N . LEU A 1 186 ? 3.115 33.892 5.443 1.00 37.34 186 LEU A N 1
ATOM 1455 C CA . LEU A 1 186 ? 3.504 33.761 6.857 1.00 37.34 186 LEU A CA 1
ATOM 1456 C C . LEU A 1 186 ? 4.489 34.839 7.343 1.00 37.34 186 LEU A C 1
ATOM 1458 O O . LEU A 1 186 ? 4.644 35.001 8.545 1.00 37.34 186 LEU A O 1
ATOM 1462 N N . MET A 1 187 ? 5.119 35.592 6.437 1.00 36.09 187 MET A N 1
ATOM 1463 C CA . MET A 1 187 ? 6.118 36.627 6.763 1.00 36.09 187 MET A CA 1
ATOM 1464 C C . MET A 1 187 ? 5.568 38.064 6.640 1.00 36.09 187 MET A C 1
ATOM 1466 O O . MET A 1 187 ? 6.332 39.021 6.672 1.00 36.09 187 MET A O 1
ATOM 1470 N N . GLY A 1 188 ? 4.252 38.223 6.448 1.00 34.62 188 GLY A N 1
ATOM 1471 C CA . GLY A 1 188 ? 3.576 39.526 6.351 1.00 34.62 188 GLY A CA 1
ATOM 1472 C C . GLY A 1 188 ? 2.890 39.993 7.639 1.00 34.62 188 GLY A C 1
ATOM 1473 O O . GLY A 1 188 ? 2.225 41.022 7.618 1.00 34.62 188 GLY A O 1
ATOM 1474 N N . CYS A 1 189 ? 3.026 39.241 8.732 1.00 39.00 189 CYS A N 1
ATOM 1475 C CA . CYS A 1 189 ? 2.571 39.642 10.060 1.00 39.00 189 CYS A CA 1
ATOM 1476 C C . CYS A 1 189 ? 3.795 39.764 10.967 1.00 39.00 189 CYS A C 1
ATOM 1478 O O . CYS A 1 189 ? 4.230 38.785 11.566 1.00 39.00 189 CYS A O 1
ATOM 1480 N N . GLU A 1 190 ? 4.338 40.968 11.051 1.00 31.31 190 GLU A N 1
ATOM 1481 C CA . GLU A 1 190 ? 5.143 41.418 12.184 1.00 31.31 190 GLU A CA 1
ATOM 1482 C C . GLU A 1 190 ? 4.611 42.800 12.613 1.00 31.31 190 GLU A C 1
ATOM 1484 O O . GLU A 1 190 ? 3.935 43.451 11.811 1.00 31.31 190 GLU A O 1
ATOM 1489 N N . PRO A 1 191 ? 4.803 43.164 13.892 1.00 44.06 191 PRO A N 1
ATOM 1490 C CA . PRO A 1 191 ? 3.747 43.558 14.835 1.00 44.06 191 PRO A CA 1
ATOM 1491 C C . PRO A 1 191 ? 3.109 44.935 14.626 1.00 44.06 191 PRO A C 1
ATOM 1493 O O . PRO A 1 191 ? 3.786 45.855 14.118 1.00 44.06 191 PRO A O 1
#

Radius of gyration: 24.56 Å; chains: 1; bounding box: 56×62×78 Å

Sequence (191 aa):
MTLFANLTEIREYIFCNPIYKLSNFNLEITQKEMSGNNIINFSPGPSKIAKDVLEACKVGIDNFLGSGLSVMEISHRGKHYAQLNKETEKMVRDVMEIPDNYKVLFISGGGTGQFAGVPLNLMRGDQPKADYVITGTWSAKAAKEAEKYLKVFIAIYTIPQSLLNLGYSLVKQYVVLSRLLVHKCLMGCEP

Secondary structure (DSSP, 8-state):
------TTTTSSTTT----S--SS------GGGTTS-------SSSPPPPHHHHHHHHHHHHSGGGSSS-TTTS-TTSHHHHHHHHHHHHHHHHHTT--TTS-----SSHHHHHHHHHHHHH--SSS-EEEEEE-SHHHHHHHHHHTTTSEEEEEEESS-HHHHHHHHHHHHHHHHHHHHHHHHHHSS---

Foldseek 3Di:
DDDDDDPPVVPPPPPDDPPDPPPPPPPCPPCVVVPDPDDDDPDPPPDDDDPVVVVVQVCQQCANPNNRHHPVPDDCPDPSNVVVVVVVQVVCCVVVVPDPVDDDDDDPDPPLNVLQVVCVVPADDPAGEDEFEAEAQSSVSSQVNCVVRHHYDYPYYPDPPVVRVVCVVVVCVVVVVVVVVVVVVVPPDDD

Organism: NCBI:txid111878